Protein AF-A0A9P9FWC3-F1 (afdb_monomer_lite)

Structure (mmCIF, N/CA/C/O backbone):
data_AF-A0A9P9FWC3-F1
#
_entry.id   AF-A0A9P9FWC3-F1
#
loop_
_atom_site.group_PDB
_atom_site.id
_atom_site.type_symbol
_atom_site.label_atom_id
_atom_site.label_alt_id
_atom_site.label_comp_id
_atom_site.label_asym_id
_atom_site.label_entity_id
_atom_site.label_seq_id
_atom_site.pdbx_PDB_ins_code
_atom_site.Cartn_x
_atom_site.Cartn_y
_atom_site.Cartn_z
_atom_site.occupancy
_atom_site.B_iso_or_equiv
_atom_site.auth_seq_id
_atom_site.auth_comp_id
_atom_site.auth_asym_id
_atom_site.auth_atom_id
_atom_site.pdbx_PDB_model_num
ATOM 1 N N . MET A 1 1 ? -2.316 24.958 -15.057 1.00 47.53 1 MET A N 1
ATOM 2 C CA . MET A 1 1 ? -1.798 23.568 -15.073 1.00 47.53 1 MET A CA 1
ATOM 3 C C . MET A 1 1 ? -2.293 22.905 -16.349 1.00 47.53 1 MET A C 1
ATOM 5 O O . MET A 1 1 ? -3.459 23.100 -16.671 1.00 47.53 1 MET A O 1
ATOM 9 N N . SER A 1 2 ? -1.442 22.204 -17.109 1.00 48.91 2 SER A N 1
ATOM 10 C CA . SER A 1 2 ? -1.903 21.554 -18.347 1.00 48.91 2 SER A CA 1
ATOM 11 C C . SER A 1 2 ? -2.800 20.358 -18.019 1.00 48.91 2 SER A C 1
ATOM 13 O O . SER A 1 2 ? -2.482 19.555 -17.142 1.00 48.91 2 SER A O 1
ATOM 15 N N . SER A 1 3 ? -3.937 20.282 -18.703 1.00 64.19 3 SER A N 1
ATOM 16 C CA . SER A 1 3 ? -5.051 19.373 -18.431 1.00 64.19 3 SER A CA 1
ATOM 17 C C . SER A 1 3 ? -4.685 17.914 -18.741 1.00 64.19 3 SER A C 1
ATOM 19 O O . SER A 1 3 ? -4.869 17.438 -19.860 1.00 64.19 3 SER A O 1
ATOM 21 N N . SER A 1 4 ? -4.128 17.186 -17.768 1.00 84.50 4 SER A N 1
ATOM 22 C CA . SER A 1 4 ? -3.745 15.788 -17.981 1.00 84.50 4 SER A CA 1
ATOM 23 C C . SER A 1 4 ? -4.955 14.856 -17.905 1.00 84.50 4 SER A C 1
ATOM 25 O O . SER A 1 4 ? -5.623 14.762 -16.875 1.00 84.50 4 SER A O 1
ATOM 27 N N . VAL A 1 5 ? -5.211 14.113 -18.986 1.00 89.62 5 VAL A N 1
ATOM 28 C CA . VAL A 1 5 ? -6.356 13.190 -19.106 1.00 89.62 5 VAL A CA 1
ATOM 29 C C . VAL A 1 5 ? -6.388 12.150 -17.979 1.00 89.62 5 VAL A C 1
ATOM 31 O O . VAL A 1 5 ? -7.464 11.821 -17.487 1.00 89.62 5 VAL A O 1
ATOM 34 N N . ILE A 1 6 ? -5.227 11.671 -17.512 1.00 88.62 6 ILE A N 1
ATOM 35 C CA . ILE A 1 6 ? -5.165 10.688 -16.419 1.00 88.62 6 ILE A CA 1
ATOM 36 C C . ILE A 1 6 ? -5.562 11.286 -15.058 1.00 88.62 6 ILE A C 1
ATOM 38 O O . ILE A 1 6 ? -6.134 10.576 -14.233 1.00 88.62 6 ILE A O 1
ATOM 42 N N . ILE A 1 7 ? -5.337 12.587 -14.835 1.00 89.44 7 ILE A N 1
ATOM 43 C CA . ILE A 1 7 ? -5.789 13.290 -13.623 1.00 89.44 7 ILE A CA 1
ATOM 44 C C . ILE A 1 7 ? -7.305 13.462 -13.651 1.00 89.44 7 ILE A C 1
ATOM 46 O O . ILE A 1 7 ? -7.964 13.136 -12.670 1.00 89.44 7 ILE A O 1
ATOM 50 N N . HIS A 1 8 ? -7.878 13.853 -14.793 1.00 90.12 8 HIS A N 1
ATOM 51 C CA . HIS A 1 8 ? -9.338 13.912 -14.957 1.00 90.12 8 HIS A CA 1
ATOM 52 C C . HIS A 1 8 ? -10.001 12.551 -14.779 1.00 90.12 8 HIS A C 1
ATOM 54 O O . HIS A 1 8 ? -10.994 12.438 -14.067 1.00 90.12 8 HIS A O 1
ATOM 60 N N . TYR A 1 9 ? -9.421 11.499 -15.358 1.00 90.38 9 TYR A N 1
ATOM 61 C CA . TYR A 1 9 ? -9.886 10.131 -15.147 1.00 90.38 9 TYR A CA 1
ATOM 62 C C . TYR A 1 9 ? -9.820 9.723 -13.664 1.00 90.38 9 TYR A C 1
ATOM 64 O O . TYR A 1 9 ? -10.786 9.179 -13.131 1.00 90.38 9 TYR A O 1
ATOM 72 N N . THR A 1 10 ? -8.729 10.062 -12.970 1.00 90.50 10 THR A N 1
ATOM 73 C CA . THR A 1 10 ? -8.574 9.819 -11.525 1.00 90.50 10 THR A CA 1
ATOM 74 C C . THR A 1 10 ? -9.606 10.598 -10.699 1.00 90.50 10 THR A C 1
ATOM 76 O O . THR A 1 10 ? -10.186 10.046 -9.766 1.00 90.50 10 THR A O 1
ATOM 79 N N . ALA A 1 11 ? -9.893 11.852 -11.060 1.00 89.06 11 ALA A N 1
ATOM 80 C CA . ALA A 1 11 ? -10.910 12.669 -10.402 1.00 89.06 11 ALA A CA 1
ATOM 81 C C . ALA A 1 11 ? -12.325 12.092 -10.593 1.00 89.06 11 ALA A C 1
ATOM 83 O O . ALA A 1 11 ? -13.089 12.022 -9.633 1.00 89.06 11 ALA A O 1
ATOM 84 N N . VAL A 1 12 ? -12.652 11.608 -11.798 1.00 89.69 12 VAL A N 1
ATOM 85 C CA . VAL A 1 12 ? -13.929 10.931 -12.090 1.00 89.69 12 VAL A CA 1
ATOM 86 C C . VAL A 1 12 ? -14.048 9.597 -11.346 1.00 89.69 12 VAL A C 1
ATOM 88 O O . VAL A 1 12 ? -15.121 9.296 -10.829 1.00 89.69 12 VAL A O 1
ATOM 91 N N . MET A 1 13 ? -12.964 8.819 -11.225 1.00 88.25 13 MET A N 1
ATOM 92 C CA . MET A 1 13 ? -12.946 7.608 -10.386 1.00 88.25 13 MET A CA 1
ATOM 93 C C . MET A 1 13 ? -13.248 7.909 -8.912 1.00 88.25 13 MET A C 1
ATOM 95 O O . MET A 1 13 ? -13.879 7.098 -8.243 1.00 88.25 13 MET A O 1
ATOM 99 N N . GLY A 1 14 ? -12.871 9.092 -8.421 1.00 86.88 14 GLY A N 1
ATOM 100 C CA . GLY A 1 14 ? -13.197 9.556 -7.074 1.00 86.88 14 GLY A CA 1
ATOM 101 C C . GLY A 1 14 ? -14.685 9.847 -6.819 1.00 86.88 14 GLY A C 1
ATOM 102 O O . GLY A 1 14 ? -15.014 10.258 -5.707 1.00 86.88 14 GLY A O 1
ATOM 103 N N . ILE A 1 15 ? -15.583 9.659 -7.797 1.00 88.81 15 ILE A N 1
ATOM 104 C CA . ILE A 1 15 ? -17.025 9.932 -7.688 1.00 88.81 15 ILE A CA 1
ATOM 105 C C . ILE A 1 15 ? -17.832 8.630 -7.789 1.00 88.81 15 ILE A C 1
ATOM 107 O O . ILE A 1 15 ? -17.744 7.867 -8.752 1.00 88.81 15 ILE A O 1
ATOM 111 N N . GLN A 1 16 ? -18.705 8.393 -6.810 1.00 84.56 16 GLN A N 1
ATOM 112 C CA . GLN A 1 16 ? -19.567 7.217 -6.765 1.00 84.56 16 GLN A CA 1
ATOM 113 C C . GLN A 1 16 ? -20.693 7.298 -7.800 1.00 84.56 16 GLN A C 1
ATOM 115 O O . GLN A 1 16 ? -21.608 8.113 -7.698 1.00 84.56 16 GLN A O 1
ATOM 120 N N . ARG A 1 17 ? -20.695 6.365 -8.758 1.00 82.75 17 ARG A N 1
ATOM 121 C CA . ARG A 1 17 ? -21.647 6.330 -9.887 1.00 82.75 17 ARG A CA 1
ATOM 122 C C . ARG A 1 17 ? -23.138 6.333 -9.503 1.00 82.75 17 ARG A C 1
ATOM 124 O O . ARG A 1 17 ? -23.957 6.741 -10.319 1.00 82.75 17 ARG A O 1
ATOM 131 N N . ARG A 1 18 ? -23.512 5.828 -8.318 1.00 82.75 18 ARG A N 1
ATOM 132 C CA . ARG A 1 18 ? -24.925 5.699 -7.890 1.00 82.75 18 ARG A CA 1
ATOM 133 C C . ARG A 1 18 ? -25.445 6.897 -7.096 1.00 82.75 18 ARG A C 1
ATOM 135 O O . ARG A 1 18 ? -26.611 7.239 -7.228 1.00 82.75 18 ARG A O 1
ATOM 142 N N . THR A 1 19 ? -24.603 7.483 -6.255 1.00 85.38 19 THR A N 1
ATOM 143 C CA . THR A 1 19 ? -24.956 8.553 -5.306 1.00 85.38 19 THR A CA 1
ATOM 144 C C . THR A 1 19 ? -24.466 9.927 -5.758 1.00 85.38 19 THR A C 1
ATOM 146 O O . THR A 1 19 ? -24.909 10.929 -5.210 1.00 85.38 19 THR A O 1
ATOM 149 N N . LEU A 1 20 ? -23.549 9.975 -6.734 1.00 85.75 20 LEU A N 1
ATOM 150 C CA . LEU A 1 20 ? -22.826 11.171 -7.187 1.00 85.75 20 LEU A CA 1
ATOM 151 C C . LEU A 1 20 ? -22.036 11.880 -6.068 1.00 85.75 20 LEU A C 1
ATOM 153 O O . LEU A 1 20 ? -21.647 13.036 -6.206 1.00 85.75 20 LEU A O 1
ATOM 157 N N . THR A 1 21 ? -21.759 11.173 -4.969 1.00 87.19 21 THR A N 1
ATOM 158 C CA . THR A 1 21 ? -20.921 11.640 -3.859 1.00 87.19 21 THR A CA 1
ATOM 159 C C . THR A 1 21 ? -19.462 11.250 -4.074 1.00 87.19 21 THR A C 1
ATOM 161 O O . THR A 1 21 ? -19.169 10.249 -4.729 1.00 87.19 21 THR A O 1
ATOM 164 N N . PHE A 1 22 ? -18.530 11.989 -3.474 1.00 85.81 22 PHE A N 1
ATOM 165 C CA . PHE A 1 22 ? -17.122 11.593 -3.462 1.00 85.81 22 PHE A CA 1
ATOM 166 C C . PHE A 1 22 ? -16.907 10.268 -2.712 1.00 85.81 22 PHE A C 1
ATOM 168 O O . PHE A 1 22 ? -17.603 9.964 -1.740 1.00 85.81 22 PHE A O 1
ATOM 175 N N . ASN A 1 23 ? -15.927 9.482 -3.156 1.00 84.50 23 ASN A N 1
ATOM 176 C CA . ASN A 1 23 ? -15.481 8.284 -2.458 1.00 84.50 23 ASN A CA 1
ATOM 177 C C . ASN A 1 23 ? -14.780 8.648 -1.139 1.00 84.50 23 ASN A C 1
ATOM 179 O O . ASN A 1 23 ? -13.921 9.529 -1.088 1.00 84.50 23 ASN A O 1
ATOM 183 N N . ALA A 1 24 ? -15.118 7.922 -0.069 1.00 85.56 24 ALA A N 1
ATOM 184 C CA . ALA A 1 24 ? -14.411 8.013 1.205 1.00 85.56 24 ALA A CA 1
ATOM 185 C C . ALA A 1 24 ? -12.947 7.565 1.051 1.00 85.56 24 ALA A C 1
ATOM 187 O O . ALA A 1 24 ? -12.656 6.647 0.281 1.00 85.56 24 ALA A O 1
ATOM 188 N N . ALA A 1 25 ? -12.035 8.149 1.836 1.00 86.31 25 ALA A N 1
ATOM 189 C CA . ALA A 1 25 ? -10.592 7.912 1.719 1.00 86.31 25 ALA A CA 1
ATOM 190 C C . ALA A 1 25 ? -10.198 6.421 1.794 1.00 86.31 25 ALA A C 1
ATOM 192 O O . ALA A 1 25 ? -9.271 5.989 1.101 1.00 86.31 25 ALA A O 1
ATOM 193 N N . HIS A 1 26 ? -10.939 5.617 2.566 1.00 83.31 26 HIS A N 1
ATOM 194 C CA . HIS A 1 26 ? -10.788 4.159 2.631 1.00 83.31 26 HIS A CA 1
ATOM 195 C C . HIS A 1 26 ? -10.948 3.481 1.262 1.00 83.31 26 HIS A C 1
ATOM 197 O O . HIS A 1 26 ? -10.105 2.669 0.881 1.00 83.31 26 HIS A O 1
ATOM 203 N N . ASN A 1 27 ? -11.978 3.855 0.499 1.00 83.75 27 ASN A N 1
ATOM 204 C CA . ASN A 1 27 ? -12.258 3.279 -0.816 1.00 83.75 27 ASN A CA 1
ATOM 205 C C . ASN A 1 27 ? -11.250 3.802 -1.849 1.00 83.75 27 ASN A C 1
ATOM 207 O O . ASN A 1 27 ? -10.572 3.004 -2.505 1.00 83.75 27 ASN A O 1
ATOM 211 N N . SER A 1 28 ? -11.058 5.127 -1.898 1.00 86.06 28 SER A N 1
ATOM 212 C CA . SER A 1 28 ? -10.144 5.801 -2.832 1.00 86.06 28 SER A CA 1
ATOM 213 C C . SER A 1 28 ? -8.706 5.283 -2.727 1.00 86.06 28 SER A C 1
ATOM 215 O O . SER A 1 28 ? -7.996 5.196 -3.726 1.00 86.06 28 SER A O 1
ATOM 217 N N . THR A 1 29 ? -8.257 4.881 -1.531 1.00 86.50 29 THR A N 1
ATOM 218 C CA . THR A 1 29 ? -6.904 4.329 -1.329 1.00 86.50 29 THR A CA 1
ATOM 219 C C . THR A 1 29 ? -6.662 3.050 -2.143 1.00 86.50 29 THR A C 1
ATOM 221 O O . THR A 1 29 ? -5.540 2.833 -2.610 1.00 86.50 29 THR A O 1
ATOM 224 N N . SER A 1 30 ? -7.691 2.215 -2.334 1.00 86.62 30 SER A N 1
ATOM 225 C CA . SER A 1 30 ? -7.602 0.981 -3.127 1.00 86.62 30 SER A CA 1
ATOM 226 C C . SER A 1 30 ? -7.615 1.259 -4.636 1.00 86.62 30 SER A C 1
ATOM 228 O O . SER A 1 30 ? -6.769 0.742 -5.365 1.00 86.62 30 SER A O 1
ATOM 230 N N . GLU A 1 31 ? -8.483 2.165 -5.085 1.00 88.31 31 GLU A N 1
ATOM 231 C CA . GLU A 1 31 ? -8.597 2.615 -6.478 1.00 88.31 31 GLU A CA 1
ATOM 232 C C . GLU A 1 31 ? -7.294 3.277 -6.961 1.00 88.31 31 GLU A C 1
ATOM 234 O O . GLU A 1 31 ? -6.714 2.877 -7.976 1.00 88.31 31 GLU A O 1
ATOM 239 N N . LEU A 1 32 ? -6.754 4.211 -6.170 1.00 92.44 32 LEU A N 1
ATOM 240 C CA . LEU A 1 32 ? -5.466 4.865 -6.427 1.00 92.44 32 LEU A CA 1
ATOM 241 C C . LEU A 1 32 ? -4.291 3.878 -6.364 1.00 92.44 32 LEU A C 1
ATOM 243 O O . LEU A 1 32 ? -3.302 4.038 -7.080 1.00 92.44 32 LEU A O 1
ATOM 247 N N . ALA A 1 33 ? -4.367 2.832 -5.530 1.00 90.56 33 ALA A N 1
ATOM 248 C CA . ALA A 1 33 ? -3.360 1.774 -5.531 1.00 90.56 33 ALA A CA 1
ATOM 249 C C . ALA A 1 33 ? -3.370 0.966 -6.837 1.00 90.56 33 ALA A C 1
ATOM 251 O O . ALA A 1 33 ? -2.290 0.653 -7.337 1.00 90.56 33 ALA A O 1
ATOM 252 N N . GLY A 1 34 ? -4.552 0.686 -7.397 1.00 91.44 34 GLY A N 1
ATOM 253 C CA . GLY A 1 34 ? -4.707 0.052 -8.707 1.00 91.44 34 GLY A CA 1
ATOM 254 C C . GLY A 1 34 ? -4.101 0.893 -9.832 1.00 91.44 34 GLY A C 1
ATOM 255 O O . GLY A 1 34 ? -3.264 0.393 -10.582 1.00 91.44 34 GLY A O 1
ATOM 256 N N . LEU A 1 35 ? -4.431 2.190 -9.891 1.00 91.12 35 LEU A N 1
ATOM 257 C CA . LEU A 1 35 ? -3.847 3.129 -10.863 1.00 91.12 35 LEU A CA 1
ATOM 258 C C . LEU A 1 35 ? -2.316 3.183 -10.780 1.00 91.12 35 LEU A C 1
ATOM 260 O O . LEU A 1 35 ? -1.633 3.112 -11.802 1.00 91.12 35 LEU A O 1
ATOM 264 N N . ILE A 1 36 ? -1.763 3.251 -9.564 1.00 92.88 36 ILE A N 1
ATOM 265 C CA . ILE A 1 36 ? -0.308 3.262 -9.360 1.00 92.88 36 ILE A CA 1
ATOM 266 C C . ILE A 1 36 ? 0.330 1.928 -9.765 1.00 92.88 36 ILE A C 1
ATOM 268 O O . ILE A 1 36 ? 1.448 1.912 -10.277 1.00 92.88 36 ILE A O 1
ATOM 272 N N . TRP A 1 37 ? -0.346 0.798 -9.562 1.00 93.38 37 TRP A N 1
ATOM 273 C CA . TRP A 1 37 ? 0.171 -0.497 -9.999 1.00 93.38 37 TRP A CA 1
ATOM 274 C C . TRP A 1 37 ? 0.204 -0.608 -11.530 1.00 93.38 37 TRP A C 1
ATOM 276 O O . TRP A 1 37 ? 1.256 -0.922 -12.085 1.00 93.38 37 TRP A O 1
ATOM 286 N N . VAL A 1 38 ? -0.888 -0.249 -12.217 1.00 91.50 38 VAL A N 1
ATOM 287 C CA . VAL A 1 38 ? -0.948 -0.242 -13.692 1.00 91.50 38 VAL A CA 1
ATOM 288 C C . VAL A 1 38 ? 0.089 0.716 -14.278 1.00 91.50 38 VAL A C 1
ATOM 290 O O . VAL A 1 38 ? 0.857 0.329 -15.156 1.00 91.50 38 VAL A O 1
ATOM 293 N N . GLY A 1 39 ? 0.185 1.945 -13.760 1.00 91.50 39 GLY A N 1
ATOM 294 C CA . GLY A 1 39 ? 1.177 2.906 -14.241 1.00 91.50 39 GLY A CA 1
ATOM 295 C C . GLY A 1 39 ? 2.618 2.445 -14.017 1.00 91.50 39 GLY A C 1
ATOM 296 O O . GLY A 1 39 ? 3.450 2.639 -14.894 1.00 91.50 39 GLY A O 1
ATOM 297 N N . ARG A 1 40 ? 2.924 1.753 -12.909 1.00 91.31 40 ARG A N 1
ATOM 298 C CA . ARG A 1 40 ? 4.252 1.143 -12.699 1.00 91.31 40 ARG A CA 1
ATOM 299 C C . ARG A 1 40 ? 4.588 0.079 -13.743 1.00 91.31 40 ARG A C 1
ATOM 301 O O . ARG A 1 40 ? 5.742 0.019 -14.146 1.00 91.31 40 ARG A O 1
ATOM 308 N N . LEU A 1 41 ? 3.618 -0.720 -14.194 1.00 91.38 41 LEU A N 1
ATOM 309 C CA . LEU A 1 41 ? 3.836 -1.673 -15.289 1.00 91.38 41 LEU A CA 1
ATOM 310 C C . LEU A 1 41 ? 4.089 -0.956 -16.619 1.00 91.38 41 LEU A C 1
ATOM 312 O O . LEU A 1 41 ? 5.033 -1.302 -17.320 1.00 91.38 41 LEU A O 1
ATOM 316 N N . LEU A 1 42 ? 3.313 0.087 -16.930 1.00 90.62 42 LEU A N 1
ATOM 317 C CA . LEU A 1 42 ? 3.524 0.901 -18.133 1.00 90.62 42 LEU A CA 1
ATOM 318 C C . LEU A 1 42 ? 4.890 1.609 -18.119 1.00 90.62 42 LEU A C 1
ATOM 320 O O . LEU A 1 42 ? 5.569 1.650 -19.140 1.00 90.62 42 LEU A O 1
ATOM 324 N N . PHE A 1 43 ? 5.327 2.124 -16.965 1.00 91.38 43 PHE A N 1
ATOM 325 C CA . PHE A 1 43 ? 6.657 2.719 -16.812 1.00 91.38 43 PHE A CA 1
ATOM 326 C C . PHE A 1 43 ? 7.789 1.686 -16.840 1.00 91.38 43 PHE A C 1
ATOM 328 O O . PHE A 1 43 ? 8.882 2.028 -17.285 1.00 91.38 43 PHE A O 1
ATOM 335 N N . LEU A 1 44 ? 7.552 0.447 -16.396 1.00 90.94 44 LEU A N 1
ATOM 336 C CA . LEU A 1 44 ? 8.518 -0.645 -16.523 1.00 90.94 44 LEU A CA 1
ATOM 337 C C . LEU A 1 44 ? 8.714 -1.027 -17.993 1.00 90.94 44 LEU A C 1
ATOM 339 O O . LEU A 1 44 ? 9.854 -1.083 -18.444 1.00 90.94 44 LEU A O 1
ATOM 343 N N . GLU A 1 45 ? 7.620 -1.197 -18.741 1.00 91.31 45 GLU A N 1
ATOM 344 C CA . GLU A 1 45 ? 7.664 -1.448 -20.184 1.00 91.31 45 GLU A CA 1
ATOM 345 C C . GLU A 1 45 ? 8.367 -0.291 -20.910 1.00 91.31 45 GLU A C 1
ATOM 347 O O . GLU A 1 45 ? 9.344 -0.503 -21.616 1.00 91.31 45 GLU A O 1
ATOM 352 N N . TYR A 1 46 ? 7.974 0.958 -20.641 1.00 89.75 46 TYR A N 1
ATOM 353 C CA . TYR A 1 46 ? 8.628 2.154 -21.188 1.00 89.75 46 TYR A CA 1
ATOM 354 C C . TYR A 1 46 ? 10.143 2.211 -20.898 1.00 89.75 46 TYR A C 1
ATOM 356 O O . TYR A 1 46 ? 10.927 2.653 -21.745 1.00 89.75 46 TYR A O 1
ATOM 364 N N . ALA A 1 47 ? 10.565 1.802 -19.695 1.00 91.19 47 ALA A N 1
ATOM 365 C CA . ALA A 1 47 ? 11.962 1.851 -19.273 1.00 91.19 47 ALA A CA 1
ATOM 366 C C . ALA A 1 47 ? 12.814 0.731 -19.885 1.00 91.19 47 ALA A C 1
ATOM 368 O O . ALA A 1 47 ? 13.946 1.006 -20.289 1.00 91.19 47 ALA A O 1
ATOM 369 N N . LEU A 1 48 ? 12.291 -0.501 -19.909 1.00 92.69 48 LEU A N 1
ATOM 370 C CA . LEU A 1 48 ? 13.015 -1.744 -20.188 1.00 92.69 48 LEU A CA 1
ATOM 371 C C . LEU A 1 48 ? 12.119 -2.749 -20.941 1.00 92.69 48 LEU A C 1
ATOM 373 O O . LEU A 1 48 ? 11.765 -3.801 -20.402 1.00 92.69 48 LEU A O 1
ATOM 377 N N . THR A 1 49 ? 11.769 -2.447 -22.194 1.00 91.38 49 THR A N 1
ATOM 378 C CA . THR A 1 49 ? 10.997 -3.371 -23.041 1.00 91.38 49 THR A CA 1
ATOM 379 C C . THR A 1 49 ? 11.752 -4.691 -23.233 1.00 91.38 49 THR A C 1
ATOM 381 O O . THR A 1 49 ? 12.982 -4.723 -23.353 1.00 91.38 49 THR A O 1
ATOM 384 N N . VAL A 1 50 ? 11.033 -5.815 -23.286 1.00 89.25 50 VAL A N 1
ATOM 385 C C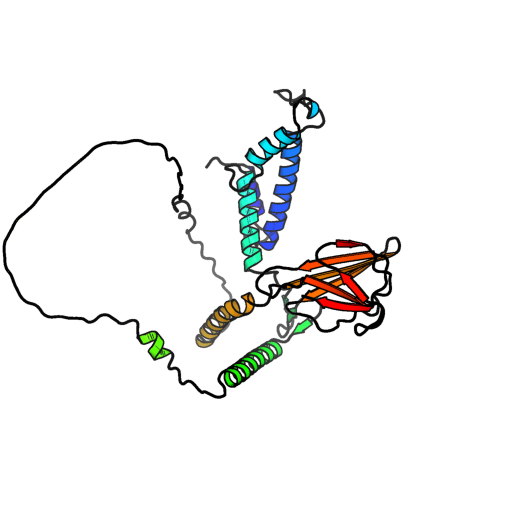A . VAL A 1 50 ? 11.661 -7.128 -23.545 1.00 89.25 50 VAL A CA 1
ATOM 386 C C . VAL A 1 50 ? 12.131 -7.241 -25.000 1.00 89.25 50 VAL A C 1
ATOM 388 O O . VAL A 1 50 ? 13.171 -7.837 -25.268 1.00 89.25 50 VAL A O 1
ATOM 391 N N . TYR A 1 51 ? 11.390 -6.631 -25.925 1.00 90.06 51 TYR A N 1
ATOM 392 C CA . TYR A 1 51 ? 11.651 -6.629 -27.364 1.00 90.06 51 TYR A CA 1
ATOM 393 C C . TYR A 1 51 ? 11.712 -5.188 -27.882 1.00 90.06 51 TYR A C 1
ATOM 395 O O . TYR A 1 51 ? 11.173 -4.281 -27.245 1.00 90.06 51 TYR A O 1
ATOM 403 N N . SER A 1 52 ? 12.368 -4.954 -29.021 1.00 89.38 52 SER A N 1
ATOM 404 C CA . SER A 1 52 ? 12.311 -3.641 -29.667 1.00 89.38 52 SER A CA 1
ATOM 405 C C . SER A 1 52 ? 10.972 -3.445 -30.381 1.00 89.38 52 SER A C 1
ATOM 407 O O . SER A 1 52 ? 10.414 -4.373 -30.971 1.00 89.38 52 SER A O 1
ATOM 409 N N . TYR A 1 53 ? 10.450 -2.220 -30.343 1.00 91.50 53 TYR A N 1
ATOM 410 C CA . TYR A 1 53 ? 9.221 -1.846 -31.041 1.00 91.50 53 TYR A CA 1
ATOM 411 C C . TYR A 1 53 ? 9.554 -1.101 -32.335 1.00 91.50 53 TYR A C 1
ATOM 413 O O . TYR A 1 53 ? 9.467 0.124 -32.412 1.00 91.50 53 TYR A O 1
ATOM 421 N N . ALA A 1 54 ? 9.902 -1.867 -33.371 1.00 85.75 54 ALA A N 1
ATOM 422 C CA . ALA A 1 54 ? 10.169 -1.357 -34.721 1.00 85.75 54 ALA A CA 1
ATOM 423 C C . ALA A 1 54 ? 8.909 -0.846 -35.459 1.00 85.75 54 ALA A C 1
ATOM 425 O O . ALA A 1 54 ? 9.011 -0.243 -36.522 1.00 85.75 54 ALA A O 1
ATOM 426 N N . THR A 1 55 ? 7.710 -1.082 -34.914 1.00 87.25 55 THR A N 1
ATOM 427 C CA . THR A 1 55 ? 6.427 -0.613 -35.474 1.00 87.25 55 THR A CA 1
ATOM 428 C C . THR A 1 55 ? 6.025 0.791 -35.014 1.00 87.25 55 THR A C 1
ATOM 430 O O . THR A 1 55 ? 4.979 1.289 -35.426 1.00 87.25 55 THR A O 1
ATOM 433 N N . LEU A 1 56 ? 6.792 1.415 -34.116 1.00 86.31 56 LEU A N 1
ATOM 434 C CA . LEU A 1 56 ? 6.558 2.786 -33.661 1.00 86.31 56 LEU A CA 1
ATOM 435 C C . LEU A 1 56 ? 7.244 3.791 -34.596 1.00 86.31 56 LEU A C 1
ATOM 437 O O . LEU A 1 56 ? 8.231 3.472 -35.250 1.00 86.31 56 LEU A O 1
ATOM 441 N N . ALA A 1 57 ? 6.745 5.032 -34.627 1.00 84.00 57 ALA A N 1
ATOM 442 C CA . ALA A 1 57 ? 7.310 6.108 -35.456 1.00 84.00 57 ALA A CA 1
ATOM 443 C C . ALA A 1 57 ? 8.781 6.440 -35.124 1.00 84.00 57 ALA A C 1
ATOM 445 O O . ALA A 1 57 ? 9.501 6.974 -35.963 1.00 84.00 57 ALA A O 1
ATOM 446 N N . TYR A 1 58 ? 9.216 6.098 -33.910 1.00 83.75 58 TYR A N 1
ATOM 447 C CA . TYR A 1 58 ? 10.612 6.034 -33.498 1.00 83.75 58 TYR A CA 1
ATOM 448 C C . TYR A 1 58 ? 10.849 4.640 -32.924 1.00 83.75 58 TYR A C 1
ATOM 450 O O . TYR A 1 58 ? 10.073 4.205 -32.069 1.00 83.75 58 TYR A O 1
ATOM 458 N N . GLU A 1 59 ? 11.892 3.946 -33.383 1.00 86.06 59 GLU A N 1
ATOM 459 C CA . GLU A 1 59 ? 12.213 2.606 -32.891 1.00 86.06 59 GLU A CA 1
ATOM 460 C C . GLU A 1 59 ? 12.484 2.652 -31.383 1.00 86.06 59 GLU A C 1
ATOM 462 O O . GLU A 1 59 ? 13.378 3.363 -30.917 1.00 86.06 59 GLU A O 1
ATOM 467 N N . TRP A 1 60 ? 11.705 1.891 -30.611 1.00 90.25 60 TRP A N 1
ATOM 468 C CA . TRP A 1 60 ? 11.950 1.755 -29.178 1.00 90.25 60 TRP A CA 1
ATOM 469 C C . TRP A 1 60 ? 12.914 0.590 -28.944 1.00 90.25 60 TRP A C 1
ATOM 471 O O . TRP A 1 60 ? 12.561 -0.541 -29.290 1.00 90.25 60 TRP A O 1
ATOM 481 N N . PRO A 1 61 ? 14.112 0.818 -28.382 1.00 90.31 61 PRO A N 1
ATOM 482 C CA . PRO A 1 61 ? 15.111 -0.232 -28.239 1.00 90.31 61 PRO A CA 1
ATOM 483 C C . PRO A 1 61 ? 14.748 -1.199 -27.106 1.00 90.31 61 PRO A C 1
ATOM 485 O O . PRO A 1 61 ? 14.169 -0.792 -26.096 1.00 90.31 61 PRO A O 1
ATOM 488 N N . CYS A 1 62 ? 15.139 -2.469 -27.251 1.00 91.81 62 CYS A N 1
ATOM 489 C CA . CYS A 1 62 ? 15.009 -3.463 -26.185 1.00 91.81 62 CYS A CA 1
ATOM 490 C C . CYS A 1 62 ? 15.909 -3.127 -24.984 1.00 91.81 62 CYS A C 1
ATOM 492 O O . CYS A 1 62 ? 16.910 -2.419 -25.107 1.00 91.81 62 CYS A O 1
ATOM 494 N N . ARG A 1 63 ? 15.595 -3.692 -23.812 1.00 91.81 63 ARG A N 1
ATOM 495 C CA . ARG A 1 63 ? 16.367 -3.503 -22.570 1.00 91.81 63 ARG A CA 1
ATOM 496 C C . ARG A 1 63 ? 17.874 -3.775 -22.711 1.00 91.81 63 ARG A C 1
ATOM 498 O O . ARG A 1 63 ? 18.662 -3.164 -21.997 1.00 91.81 63 ARG A O 1
ATOM 505 N N . ASP A 1 64 ? 18.270 -4.670 -23.618 1.00 92.19 64 ASP A N 1
ATOM 506 C CA . ASP A 1 64 ? 19.657 -5.116 -23.794 1.00 92.19 64 ASP A CA 1
ATOM 507 C C . ASP A 1 64 ? 20.503 -4.095 -24.591 1.00 92.19 64 ASP A C 1
ATOM 509 O O . ASP A 1 64 ? 21.726 -4.189 -24.619 1.00 92.19 64 ASP A O 1
ATOM 513 N N . HIS A 1 65 ? 19.867 -3.077 -25.187 1.00 92.75 65 HIS A N 1
ATOM 514 C CA . HIS A 1 65 ? 20.533 -1.924 -25.804 1.00 92.75 65 HIS A CA 1
ATOM 515 C C . HIS A 1 65 ? 21.075 -0.920 -24.770 1.00 92.75 65 HIS A C 1
ATOM 517 O O . HIS A 1 65 ? 21.997 -0.160 -25.066 1.00 92.75 65 HIS A O 1
ATOM 523 N N . TYR A 1 66 ? 20.504 -0.871 -23.560 1.00 91.75 66 TYR A N 1
ATOM 524 C CA . TYR A 1 66 ? 20.944 0.074 -22.533 1.00 91.75 66 TYR A CA 1
ATOM 525 C C . TYR A 1 66 ? 22.187 -0.462 -21.799 1.00 91.75 66 TYR A C 1
ATOM 527 O O . TYR A 1 66 ? 22.119 -1.568 -21.261 1.00 91.75 66 TYR A O 1
ATOM 535 N N . PRO A 1 67 ? 23.280 0.323 -21.668 1.00 92.44 67 PRO A N 1
ATOM 536 C CA . PRO A 1 67 ? 24.503 -0.120 -20.984 1.00 92.44 67 PRO A CA 1
ATOM 537 C C . PRO A 1 67 ? 24.292 -0.567 -19.530 1.00 92.44 67 PRO A C 1
ATOM 539 O O . PRO A 1 67 ? 25.023 -1.412 -19.025 1.00 92.44 67 PRO A O 1
ATOM 542 N N . SER A 1 68 ? 23.285 0.001 -18.860 1.00 95.44 68 SER A N 1
ATOM 543 C CA . SER A 1 68 ? 22.878 -0.364 -17.505 1.00 95.44 68 SER A CA 1
ATOM 544 C C . SER A 1 68 ? 21.358 -0.277 -17.376 1.00 95.44 68 SER A C 1
ATOM 546 O O . SER A 1 68 ? 20.761 0.804 -17.385 1.00 95.44 68 SER A O 1
ATOM 548 N N . GLN A 1 69 ? 20.717 -1.441 -17.264 1.00 92.75 69 GLN A N 1
ATOM 549 C CA . GLN A 1 69 ? 19.274 -1.547 -17.035 1.00 92.75 69 GLN A CA 1
ATOM 550 C C . GLN A 1 69 ? 18.849 -0.966 -15.667 1.00 92.75 69 GLN A C 1
ATOM 552 O O . GLN A 1 69 ? 17.833 -0.265 -15.630 1.00 92.75 69 GLN A O 1
ATOM 557 N N . PRO A 1 70 ? 19.603 -1.163 -14.558 1.00 94.69 70 PRO A N 1
ATOM 558 C CA . PRO A 1 70 ? 19.305 -0.519 -13.277 1.00 94.69 70 PRO A CA 1
ATOM 559 C C . PRO A 1 70 ? 19.321 1.011 -13.344 1.00 94.69 70 PRO A C 1
ATOM 561 O O . PRO A 1 70 ? 18.374 1.637 -12.872 1.00 94.69 70 PRO A O 1
ATOM 564 N N . ASP A 1 71 ? 20.329 1.617 -13.982 1.00 95.19 71 ASP A N 1
ATOM 565 C CA . ASP A 1 71 ? 20.438 3.083 -14.061 1.00 95.19 71 ASP A CA 1
ATOM 566 C C . ASP A 1 71 ? 19.343 3.680 -14.950 1.00 95.19 71 ASP A C 1
ATOM 568 O O . ASP A 1 71 ? 18.747 4.709 -14.620 1.00 95.19 71 ASP A O 1
ATOM 572 N N . ARG A 1 72 ? 18.998 2.989 -16.047 1.00 93.75 72 ARG A N 1
ATOM 573 C CA . ARG A 1 72 ? 17.845 3.341 -16.885 1.00 93.75 72 ARG A CA 1
ATOM 574 C C . ARG A 1 72 ? 16.549 3.325 -16.073 1.00 93.75 72 ARG A C 1
ATOM 576 O O . ARG A 1 72 ? 15.780 4.285 -16.145 1.00 93.75 72 ARG A O 1
ATOM 583 N N . LEU A 1 73 ? 16.312 2.272 -15.290 1.00 93.44 73 LEU A N 1
ATOM 584 C CA . LEU A 1 73 ? 15.124 2.155 -14.445 1.00 93.44 73 LEU A CA 1
ATOM 585 C C . LEU A 1 73 ? 15.097 3.228 -13.348 1.00 93.44 73 LEU A C 1
ATOM 587 O O . LEU A 1 73 ? 14.046 3.826 -13.114 1.00 93.44 73 LEU A O 1
ATOM 591 N N . ASP A 1 74 ? 16.231 3.516 -12.707 1.00 93.62 74 ASP A N 1
ATOM 592 C CA . ASP A 1 74 ? 16.320 4.532 -11.657 1.00 93.62 74 ASP A CA 1
ATOM 593 C C . ASP A 1 74 ? 16.119 5.958 -12.194 1.00 93.62 74 ASP A C 1
ATOM 595 O O . ASP A 1 74 ? 15.422 6.753 -11.564 1.00 93.62 74 ASP A O 1
ATOM 599 N N . ALA A 1 75 ? 16.621 6.270 -13.392 1.00 93.38 75 ALA A N 1
ATOM 600 C CA . ALA A 1 75 ? 16.359 7.543 -14.062 1.00 93.38 75 ALA A CA 1
ATOM 601 C C . ALA A 1 75 ? 14.858 7.748 -14.353 1.00 93.38 75 ALA A C 1
ATOM 603 O O . ALA A 1 75 ? 14.302 8.811 -14.058 1.00 93.38 75 ALA A O 1
ATOM 604 N N . ILE A 1 76 ? 14.166 6.721 -14.868 1.00 92.81 76 ILE A N 1
ATOM 605 C CA . ILE A 1 76 ? 12.706 6.765 -15.076 1.00 92.81 76 ILE A CA 1
ATOM 606 C C . ILE A 1 76 ? 11.962 6.853 -13.737 1.00 92.81 76 ILE A C 1
ATOM 608 O O . ILE A 1 76 ? 11.022 7.642 -13.603 1.00 92.81 76 ILE A O 1
ATOM 612 N N . ARG A 1 77 ? 12.412 6.111 -12.716 1.00 92.19 77 ARG A N 1
ATOM 613 C CA . ARG A 1 77 ? 11.848 6.153 -11.362 1.00 92.19 77 ARG A CA 1
ATOM 614 C C . ARG A 1 77 ? 11.939 7.555 -10.768 1.00 92.19 77 ARG A C 1
ATOM 616 O O . ARG A 1 77 ? 10.915 8.081 -10.342 1.00 92.19 77 ARG A O 1
ATOM 623 N N . LYS A 1 78 ? 13.126 8.168 -10.778 1.00 91.69 78 LYS A N 1
ATOM 624 C CA . LYS A 1 78 ? 13.372 9.535 -10.293 1.00 91.69 78 LYS A CA 1
ATOM 625 C C . LYS A 1 78 ? 12.505 10.565 -11.012 1.00 91.69 78 LYS A C 1
ATOM 627 O O . LYS A 1 78 ? 11.954 11.444 -10.357 1.00 91.69 78 LYS A O 1
ATOM 632 N N . LYS A 1 79 ? 12.328 10.422 -12.329 1.00 91.56 79 LYS A N 1
ATOM 633 C CA . LYS A 1 79 ? 11.559 11.371 -13.142 1.00 91.56 79 LYS A CA 1
ATOM 634 C C . LYS A 1 79 ? 10.037 11.287 -12.946 1.00 91.56 79 LYS A C 1
ATOM 636 O O . LYS A 1 79 ? 9.392 12.331 -12.958 1.00 91.56 79 LYS A O 1
ATOM 641 N N . TYR A 1 80 ? 9.464 10.088 -12.789 1.00 89.75 80 TYR A N 1
ATOM 642 C CA . TYR A 1 80 ? 8.000 9.898 -12.836 1.00 89.75 80 TYR A CA 1
ATOM 643 C C . TYR A 1 80 ? 7.376 9.138 -11.653 1.00 89.75 80 TYR A C 1
ATOM 645 O O . TYR A 1 80 ? 6.173 9.249 -11.440 1.00 89.75 80 TYR A O 1
ATOM 653 N N . LEU A 1 81 ? 8.143 8.338 -10.902 1.00 88.00 81 LEU A N 1
ATOM 654 C CA . LEU A 1 81 ? 7.621 7.416 -9.874 1.00 88.00 81 LEU A CA 1
ATOM 655 C C . LEU A 1 81 ? 7.943 7.843 -8.430 1.00 88.00 81 LEU A C 1
ATOM 657 O O . LEU A 1 81 ? 7.556 7.140 -7.491 1.00 88.00 81 LEU A O 1
ATOM 661 N N . ILE A 1 82 ? 8.663 8.952 -8.236 1.00 88.31 82 ILE A N 1
ATOM 662 C CA . ILE A 1 82 ? 8.964 9.520 -6.915 1.00 88.31 82 ILE A CA 1
ATOM 663 C C . ILE A 1 82 ? 7.872 10.517 -6.496 1.00 88.31 82 ILE A C 1
ATOM 665 O O . ILE A 1 82 ? 7.283 11.228 -7.311 1.00 88.31 82 ILE A O 1
ATOM 669 N N . ARG A 1 83 ? 7.591 10.542 -5.191 1.00 86.56 83 ARG A N 1
ATOM 670 C CA . ARG A 1 83 ? 6.674 11.485 -4.546 1.00 86.56 83 ARG A CA 1
ATOM 671 C C . ARG A 1 83 ? 7.149 12.936 -4.758 1.00 86.56 83 ARG A C 1
ATOM 673 O O . ARG A 1 83 ? 8.344 13.193 -4.688 1.00 86.56 83 ARG A O 1
ATOM 680 N N . GLY A 1 84 ? 6.238 13.872 -5.021 1.00 84.00 84 GLY A N 1
ATOM 681 C CA . GLY A 1 84 ? 6.582 15.275 -5.282 1.00 84.00 84 GLY A CA 1
ATOM 682 C C . GLY A 1 84 ? 7.167 15.581 -6.671 1.00 84.00 84 GLY A C 1
ATOM 683 O O . GLY A 1 84 ? 7.496 16.736 -6.932 1.00 84.00 84 GLY A O 1
ATOM 684 N N . CYS A 1 85 ? 7.282 14.610 -7.591 1.00 84.31 85 CYS A N 1
ATOM 685 C CA . CYS A 1 85 ? 7.615 14.941 -8.981 1.00 84.31 85 CYS A CA 1
ATOM 686 C C . CYS A 1 85 ? 6.442 15.676 -9.661 1.00 84.31 85 CYS A C 1
ATOM 688 O O . CYS A 1 85 ? 5.281 15.296 -9.495 1.00 84.31 85 CYS A O 1
ATOM 690 N N . TYR A 1 86 ? 6.740 16.708 -10.459 1.00 85.12 86 TYR A N 1
ATOM 691 C CA . TYR A 1 86 ? 5.752 17.519 -11.191 1.00 85.12 86 TYR A CA 1
ATOM 692 C C . TYR A 1 86 ? 5.198 16.785 -12.424 1.00 85.12 86 TYR A C 1
ATOM 694 O O . TYR A 1 86 ? 5.282 17.259 -13.556 1.00 85.12 86 TYR A O 1
ATOM 702 N N . THR A 1 87 ? 4.665 15.584 -12.211 1.00 90.12 87 THR A N 1
ATOM 703 C CA . THR A 1 87 ? 4.102 14.727 -13.256 1.00 90.12 87 THR A CA 1
ATOM 704 C C . THR A 1 87 ? 2.723 14.223 -12.830 1.00 90.12 87 THR A C 1
ATOM 706 O O . THR A 1 87 ? 2.479 14.075 -11.629 1.00 90.12 87 THR A O 1
ATOM 709 N N . PRO A 1 88 ? 1.831 13.881 -13.778 1.00 89.81 88 PRO A N 1
ATOM 710 C CA . PRO A 1 88 ? 0.511 13.343 -13.449 1.00 89.81 88 PRO A CA 1
ATOM 711 C C . PRO A 1 88 ? 0.567 12.100 -12.549 1.00 89.81 88 PRO A C 1
ATOM 713 O O . PRO A 1 88 ? -0.307 11.869 -11.722 1.00 89.81 88 PRO A O 1
ATOM 716 N N . PHE A 1 89 ? 1.617 11.288 -12.675 1.00 90.88 89 PHE A N 1
ATOM 717 C CA . PHE A 1 89 ? 1.773 10.106 -11.837 1.00 90.88 89 PHE A CA 1
ATOM 718 C C . PHE A 1 89 ? 2.265 10.444 -10.420 1.00 90.88 89 PHE A C 1
ATOM 720 O O . PHE A 1 89 ? 1.816 9.828 -9.453 1.00 90.88 89 PHE A O 1
ATOM 727 N N . GLY A 1 90 ? 3.115 11.468 -10.282 1.00 90.56 90 GLY A N 1
ATOM 728 C CA . GLY A 1 90 ? 3.493 12.045 -8.989 1.00 90.56 90 GLY A CA 1
ATOM 729 C C . GLY A 1 90 ? 2.288 12.584 -8.217 1.00 90.56 90 GLY A C 1
ATOM 730 O O . GLY A 1 90 ? 2.143 12.298 -7.031 1.00 90.56 90 GLY A O 1
ATOM 731 N N . GLU A 1 91 ? 1.372 13.269 -8.901 1.00 90.94 91 GLU A N 1
ATOM 732 C CA . GLU A 1 91 ? 0.122 13.781 -8.324 1.00 90.94 91 GLU A CA 1
ATOM 733 C C . GLU A 1 91 ? -0.805 12.649 -7.830 1.00 90.94 91 GLU A C 1
ATOM 735 O O . GLU A 1 91 ? -1.345 12.727 -6.727 1.00 90.94 91 GLU A O 1
ATOM 740 N N . ILE A 1 92 ? -0.914 11.534 -8.566 1.00 92.31 92 ILE A N 1
ATOM 741 C CA . ILE A 1 92 ? -1.658 10.339 -8.115 1.00 92.31 92 ILE A CA 1
ATOM 742 C C . ILE A 1 92 ? -0.992 9.699 -6.876 1.00 92.31 92 ILE A C 1
ATOM 744 O O . ILE A 1 92 ? -1.686 9.243 -5.960 1.00 92.31 92 ILE A O 1
ATOM 748 N N . ILE A 1 93 ? 0.347 9.685 -6.804 1.00 92.81 93 ILE A N 1
ATOM 749 C CA . ILE A 1 93 ? 1.095 9.224 -5.618 1.00 92.81 93 ILE A CA 1
ATOM 750 C C . ILE A 1 93 ? 0.822 10.132 -4.409 1.00 92.81 93 ILE A C 1
ATOM 752 O O . ILE A 1 93 ? 0.571 9.613 -3.317 1.00 92.81 93 ILE A O 1
ATOM 756 N N . GLU A 1 94 ? 0.834 11.455 -4.591 1.00 92.56 94 GLU A N 1
ATOM 757 C CA . GLU A 1 94 ? 0.484 12.429 -3.546 1.00 92.56 94 GLU A CA 1
ATOM 758 C C . GLU A 1 94 ? -0.948 12.236 -3.048 1.00 92.56 94 GLU A C 1
ATOM 760 O O . GLU A 1 94 ? -1.173 12.107 -1.844 1.00 92.56 94 GLU A O 1
ATOM 765 N N . LEU A 1 95 ? -1.913 12.126 -3.965 1.00 92.31 95 LEU A N 1
ATOM 766 C CA . LEU A 1 95 ? -3.321 11.933 -3.631 1.00 92.31 95 LEU A CA 1
ATOM 767 C C . LEU A 1 95 ? -3.540 10.642 -2.826 1.00 92.31 95 LEU A C 1
ATOM 769 O O . LEU A 1 95 ? -4.295 10.636 -1.853 1.00 92.31 95 LEU A O 1
ATOM 773 N N . LYS A 1 96 ? -2.821 9.558 -3.156 1.00 93.38 96 LYS A N 1
ATOM 774 C CA . LYS A 1 96 ? -2.840 8.324 -2.354 1.00 93.38 96 LYS A CA 1
ATOM 775 C C . LYS A 1 96 ? -2.186 8.507 -0.983 1.00 93.38 96 LYS A C 1
ATOM 777 O O . LYS A 1 96 ? -2.678 7.949 -0.001 1.00 93.38 96 LYS A O 1
ATOM 782 N N . ALA A 1 97 ? -1.079 9.244 -0.891 1.00 93.00 97 ALA A N 1
ATOM 783 C CA . ALA A 1 97 ? -0.424 9.526 0.387 1.00 93.00 97 ALA A CA 1
ATOM 784 C C . ALA A 1 97 ? -1.334 10.355 1.312 1.00 93.00 97 ALA A C 1
ATOM 786 O O . ALA A 1 97 ? -1.419 10.063 2.506 1.00 93.00 97 ALA A O 1
ATOM 787 N N . PHE A 1 98 ? -2.067 11.317 0.748 1.00 91.88 98 PHE A N 1
ATOM 788 C CA . PHE A 1 98 ? -3.083 12.115 1.431 1.00 91.88 98 PHE A CA 1
ATOM 789 C C . PHE A 1 98 ? -4.302 11.279 1.856 1.00 91.88 98 PHE A C 1
ATOM 791 O O . PHE A 1 98 ? -4.687 11.305 3.022 1.00 91.88 98 PHE A O 1
ATOM 798 N N . ALA A 1 99 ? -4.856 10.443 0.971 1.00 90.56 99 ALA A N 1
ATOM 799 C CA . ALA A 1 99 ? -5.926 9.515 1.345 1.00 90.56 99 ALA A CA 1
ATOM 800 C C . ALA A 1 99 ? -5.489 8.581 2.492 1.00 90.56 99 ALA A C 1
ATOM 802 O O . ALA A 1 99 ? -6.228 8.384 3.455 1.00 90.56 99 ALA A O 1
ATOM 803 N N . LYS A 1 100 ? -4.246 8.077 2.461 1.00 91.31 100 LYS A N 1
ATOM 804 C CA . LYS A 1 100 ? -3.689 7.246 3.540 1.00 91.31 100 LYS A CA 1
ATOM 805 C C . LYS A 1 100 ? -3.507 8.012 4.860 1.00 91.31 100 LYS A C 1
ATOM 807 O O . LYS A 1 100 ? -3.671 7.401 5.915 1.00 91.31 100 LYS A O 1
ATOM 812 N N . SER A 1 101 ? -3.173 9.306 4.845 1.00 91.50 101 SER A N 1
ATOM 813 C CA . SER A 1 101 ? -3.060 10.091 6.087 1.00 91.50 101 SER A CA 1
ATOM 814 C C . SER A 1 101 ? -4.428 10.354 6.722 1.00 91.50 101 SER A C 1
ATOM 816 O O . SER A 1 101 ? -4.551 10.241 7.941 1.00 91.50 101 SER A O 1
ATOM 818 N N . ILE A 1 102 ? -5.463 10.581 5.906 1.00 89.75 102 ILE A N 1
ATOM 819 C CA . ILE A 1 102 ? -6.864 10.633 6.347 1.00 89.75 102 ILE A CA 1
ATOM 820 C C . ILE A 1 102 ? -7.267 9.299 6.992 1.00 89.75 102 ILE A C 1
ATOM 822 O O . ILE A 1 102 ? -7.656 9.286 8.156 1.00 89.75 102 ILE A O 1
ATOM 826 N N . VAL A 1 103 ? -7.058 8.172 6.299 1.00 87.75 103 VAL A N 1
ATOM 827 C CA . VAL A 1 103 ? -7.344 6.818 6.819 1.00 87.75 103 VAL A CA 1
ATOM 828 C C . VAL A 1 103 ? -6.610 6.530 8.136 1.00 87.75 103 VAL A C 1
ATOM 830 O O . VAL A 1 103 ? -7.181 5.917 9.033 1.00 87.75 103 VAL A O 1
ATOM 833 N N . LYS A 1 104 ? -5.355 6.983 8.294 1.00 86.12 104 LYS A N 1
ATOM 834 C CA . LYS A 1 104 ? -4.606 6.817 9.554 1.00 86.12 104 LYS A CA 1
ATOM 835 C C . LYS A 1 104 ? -5.217 7.629 10.706 1.00 86.12 104 LYS A C 1
ATOM 837 O O . LYS A 1 104 ? -5.166 7.172 11.842 1.00 86.12 104 LYS A O 1
ATOM 842 N N . ARG A 1 105 ? -5.771 8.813 10.424 1.00 85.38 105 ARG A N 1
ATOM 843 C CA . ARG A 1 105 ? -6.412 9.693 11.416 1.00 85.38 105 ARG A CA 1
ATOM 844 C C . ARG A 1 105 ? -7.822 9.228 11.791 1.00 85.38 105 ARG A C 1
ATOM 846 O O . ARG A 1 105 ? -8.208 9.356 12.944 1.00 85.38 105 ARG A O 1
ATOM 853 N N . GLU A 1 106 ? -8.582 8.723 10.825 1.00 84.25 106 GLU A N 1
ATOM 854 C CA . GLU A 1 106 ? -9.969 8.269 11.014 1.00 84.25 106 GLU A CA 1
ATOM 855 C C . GLU A 1 106 ? -10.050 6.842 11.583 1.00 84.25 106 GLU A C 1
ATOM 857 O O . GLU A 1 106 ? -11.057 6.472 12.184 1.00 84.25 106 GLU A O 1
ATOM 862 N N . GLY A 1 107 ? -8.969 6.063 11.469 1.00 78.25 107 GLY A N 1
ATOM 863 C CA . GLY A 1 107 ? -8.910 4.681 11.938 1.00 78.25 107 GLY A CA 1
ATOM 864 C C . GLY A 1 107 ? -9.610 3.715 10.982 1.00 78.25 107 GLY A C 1
ATOM 865 O O . GLY A 1 107 ? -10.086 4.092 9.916 1.00 78.25 107 GLY A O 1
ATOM 866 N N . ILE A 1 108 ? -9.656 2.428 11.327 1.00 69.31 108 ILE A N 1
ATOM 867 C CA . ILE A 1 108 ? -10.427 1.457 10.536 1.00 69.31 108 ILE A CA 1
ATOM 868 C C . ILE A 1 108 ? -11.916 1.681 10.845 1.00 69.31 108 ILE A C 1
ATOM 870 O O . ILE A 1 108 ? -12.275 1.610 12.023 1.00 69.31 108 ILE A O 1
ATOM 874 N N . PRO A 1 109 ? -12.793 1.900 9.843 1.00 65.00 109 PRO A N 1
ATOM 875 C CA . PRO A 1 109 ? -14.220 2.048 10.086 1.00 65.00 109 PRO A CA 1
ATOM 876 C C . PRO A 1 109 ? -14.756 0.792 10.768 1.00 65.00 109 PRO A C 1
ATOM 878 O O . PRO A 1 109 ? -14.688 -0.310 10.216 1.00 65.00 109 PRO A O 1
ATOM 881 N N . GLY A 1 110 ? -15.274 0.952 11.984 1.00 63.91 110 GLY A N 1
ATOM 882 C CA . GLY A 1 110 ? -15.941 -0.133 12.686 1.00 63.91 110 GLY A CA 1
ATOM 883 C C . GLY A 1 110 ? -17.164 -0.570 11.888 1.00 63.91 110 GLY A C 1
ATOM 884 O O . GLY A 1 110 ? -18.013 0.257 11.559 1.00 63.91 110 GLY A O 1
ATOM 885 N N . ASN A 1 111 ? -17.264 -1.864 11.584 1.00 64.31 111 ASN A N 1
ATOM 886 C CA . ASN A 1 111 ? -18.445 -2.412 10.929 1.00 64.31 111 ASN A CA 1
ATOM 887 C C . ASN A 1 111 ? -19.589 -2.418 11.957 1.00 64.31 111 ASN A C 1
ATOM 889 O O . ASN A 1 111 ? -19.694 -3.339 12.770 1.00 64.31 111 ASN A O 1
ATOM 893 N N . LEU A 1 112 ? -20.363 -1.330 11.977 1.00 70.19 112 LEU A N 1
ATOM 894 C CA . LEU A 1 112 ? -21.481 -1.101 12.884 1.00 70.19 112 LEU A CA 1
ATOM 895 C C . LEU A 1 112 ? -22.780 -1.142 12.082 1.00 70.19 112 LEU A C 1
ATOM 897 O O . LEU A 1 112 ? -23.022 -0.277 11.241 1.00 70.19 112 LEU A O 1
ATOM 901 N N . SER A 1 113 ? -23.615 -2.145 12.344 1.00 73.31 113 SER A N 1
ATOM 902 C CA . SER A 1 113 ? -24.949 -2.249 11.745 1.00 73.31 113 SER A CA 1
ATOM 903 C C . SER A 1 113 ? -26.017 -2.259 12.824 1.00 73.31 113 SER A C 1
ATOM 905 O O . SER A 1 113 ? -25.916 -2.993 13.805 1.00 73.31 113 SER A O 1
ATOM 907 N N . TRP A 1 114 ? -27.044 -1.438 12.642 1.00 80.38 114 TRP A N 1
ATOM 908 C CA . TRP A 1 114 ? -28.215 -1.422 13.510 1.00 80.38 114 TRP A CA 1
ATOM 909 C C . TRP A 1 114 ? -29.070 -2.673 13.280 1.00 80.38 114 TRP A C 1
ATOM 911 O O . TRP A 1 114 ? -29.242 -3.101 12.138 1.00 80.38 114 TRP A O 1
ATOM 921 N N . ASP A 1 115 ? -29.621 -3.242 14.355 1.00 78.81 115 ASP A N 1
ATOM 922 C CA . ASP A 1 115 ? -30.762 -4.156 14.238 1.00 78.81 115 ASP A CA 1
ATOM 923 C C . ASP A 1 115 ? -31.932 -3.409 13.574 1.00 78.81 115 ASP A C 1
ATOM 925 O O . ASP A 1 115 ? -32.113 -2.218 13.854 1.00 78.81 115 ASP A O 1
ATOM 929 N N . PRO A 1 116 ? -32.779 -4.079 12.769 1.00 79.06 116 PRO A N 1
ATOM 930 C CA . PRO A 1 116 ? -34.012 -3.488 12.242 1.00 79.06 116 PRO A CA 1
ATOM 931 C C . PRO A 1 116 ? -34.927 -2.874 13.321 1.00 79.06 116 PRO A C 1
ATOM 933 O O . PRO A 1 116 ? -35.646 -1.924 13.025 1.00 79.06 116 PRO A O 1
ATOM 936 N N . ASP A 1 117 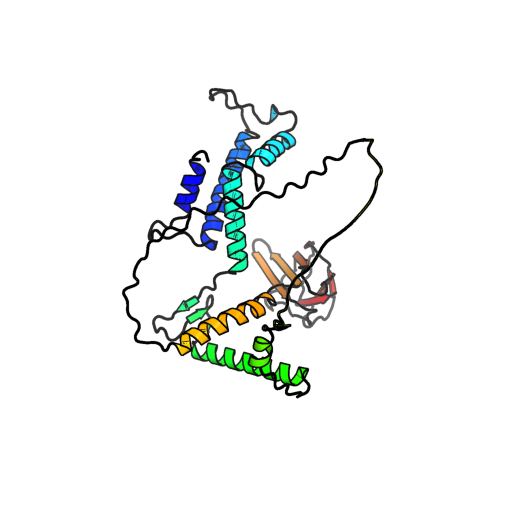? -34.855 -3.348 14.569 1.00 80.62 117 ASP A N 1
ATOM 937 C CA . ASP A 1 117 ? -35.613 -2.803 15.706 1.00 80.62 117 ASP A CA 1
ATOM 938 C C . ASP A 1 117 ? -35.088 -1.440 16.211 1.00 80.62 117 ASP A C 1
ATOM 940 O O . ASP A 1 117 ? -35.720 -0.802 17.053 1.00 80.62 117 ASP A O 1
ATOM 944 N N . GLY A 1 118 ? -33.898 -1.003 15.776 1.00 77.62 118 GLY A N 1
ATOM 945 C CA . GLY A 1 118 ? -33.244 0.249 16.192 1.00 77.62 118 GLY A CA 1
ATOM 946 C C . GLY A 1 118 ? -32.748 0.297 17.649 1.00 77.62 118 GLY A C 1
ATOM 947 O O . GLY A 1 118 ? -32.082 1.253 18.040 1.00 77.62 118 GLY A O 1
ATOM 948 N N . GLN A 1 119 ? -33.043 -0.724 18.461 1.00 79.62 119 GLN A N 1
ATOM 949 C CA . GLN A 1 119 ? -32.715 -0.785 19.897 1.00 79.62 119 GLN A CA 1
ATOM 950 C C . GLN A 1 119 ? -31.341 -1.400 20.208 1.00 79.62 119 GLN A C 1
ATOM 952 O O . GLN A 1 119 ? -30.876 -1.333 21.348 1.00 79.62 119 GLN A O 1
ATOM 957 N N . SER A 1 120 ? -30.685 -1.996 19.216 1.00 82.19 120 SER A N 1
ATOM 958 C CA . SER A 1 120 ? -29.349 -2.584 19.325 1.00 82.19 120 SER A CA 1
ATOM 959 C C . SER A 1 120 ? -28.552 -2.366 18.045 1.00 82.19 120 SER A C 1
ATOM 961 O O . SER A 1 120 ? -29.109 -2.163 16.967 1.00 82.19 120 SER A O 1
ATOM 963 N N . PHE A 1 121 ? -27.230 -2.424 18.164 1.00 77.31 121 PHE A N 1
ATOM 964 C CA . PHE A 1 121 ? -26.316 -2.462 17.029 1.00 77.31 121 PHE A CA 1
ATOM 965 C C . PHE A 1 121 ? -25.289 -3.578 17.226 1.00 77.31 121 PHE A C 1
ATOM 967 O O . PHE A 1 121 ? -24.921 -3.918 18.352 1.00 77.31 121 PHE A O 1
ATOM 974 N N . THR A 1 122 ? -24.823 -4.167 16.132 1.00 77.25 122 THR A N 1
ATOM 975 C CA . THR A 1 122 ? -23.718 -5.129 16.125 1.00 77.25 122 THR A CA 1
ATOM 976 C C . THR A 1 122 ? -22.407 -4.426 15.810 1.00 77.25 122 THR A C 1
ATOM 978 O O . THR A 1 122 ? -22.341 -3.675 14.841 1.00 77.25 122 THR A O 1
ATOM 981 N N . ILE A 1 123 ? -21.356 -4.713 16.583 1.00 72.38 123 ILE A N 1
ATOM 982 C CA . ILE A 1 123 ? -19.969 -4.372 16.233 1.00 72.38 123 ILE A CA 1
ATOM 983 C C . ILE A 1 123 ? -19.268 -5.623 15.695 1.00 72.38 123 ILE A C 1
ATOM 985 O O . ILE A 1 123 ? -19.179 -6.649 16.378 1.00 72.38 123 ILE A O 1
ATOM 989 N N . GLY A 1 124 ? -18.700 -5.513 14.494 1.00 70.44 124 GLY A N 1
ATOM 990 C CA . GLY A 1 124 ? -17.933 -6.589 13.871 1.00 70.44 124 GLY A CA 1
ATOM 991 C C . GLY A 1 124 ? -18.840 -7.716 13.382 1.00 70.44 124 GLY A C 1
ATOM 992 O O . GLY A 1 124 ? -19.779 -7.459 12.636 1.00 70.44 124 GLY A O 1
ATOM 993 N N . HIS A 1 125 ? -18.537 -8.961 13.764 1.00 62.47 125 HIS A N 1
ATOM 994 C CA . HIS A 1 125 ? -19.243 -10.134 13.237 1.00 62.47 125 HIS A CA 1
ATOM 995 C C . HIS A 1 125 ? -20.410 -10.642 14.100 1.00 62.47 125 HIS A C 1
ATOM 997 O O . HIS A 1 125 ? -21.391 -11.078 13.516 1.00 62.47 125 HIS A O 1
ATOM 1003 N N . ASP A 1 126 ? -20.358 -10.545 15.439 1.00 67.56 126 ASP A N 1
ATOM 1004 C CA . ASP A 1 126 ? -21.378 -11.178 16.311 1.00 67.56 126 ASP A CA 1
ATOM 1005 C C . ASP A 1 126 ? -21.732 -10.423 17.612 1.00 67.56 126 ASP A C 1
ATOM 1007 O O . ASP A 1 126 ? -22.654 -10.821 18.326 1.00 67.56 126 ASP A O 1
ATOM 1011 N N . LYS A 1 127 ? -21.035 -9.337 17.982 1.00 72.94 127 LYS A N 1
ATOM 1012 C CA . LYS A 1 127 ? -21.312 -8.653 19.260 1.00 72.94 127 LYS A CA 1
ATOM 1013 C C . LYS A 1 127 ? -22.450 -7.642 19.121 1.00 72.94 127 LYS A C 1
ATOM 1015 O O . LYS A 1 127 ? -22.204 -6.499 18.739 1.00 72.94 127 LYS A O 1
ATOM 1020 N N . LYS A 1 128 ? -23.675 -8.058 19.464 1.00 80.00 128 LYS A N 1
ATOM 1021 C CA . LYS A 1 128 ? -24.804 -7.148 19.728 1.00 80.00 128 LYS A CA 1
ATOM 1022 C C . LYS A 1 128 ? -24.560 -6.354 21.015 1.00 80.00 128 LYS A C 1
ATOM 1024 O O . LYS A 1 128 ? -24.191 -6.934 22.032 1.00 80.00 128 LYS A O 1
ATOM 1029 N N . PHE A 1 129 ? -24.818 -5.053 20.959 1.00 75.75 129 PHE A N 1
ATOM 1030 C CA . PHE A 1 129 ? -24.826 -4.129 22.089 1.00 75.75 129 PHE A CA 1
ATOM 1031 C C . PHE A 1 129 ? -26.123 -3.325 22.084 1.00 75.75 129 PHE A C 1
ATOM 1033 O O . PHE A 1 129 ? -26.603 -2.917 21.021 1.00 75.75 129 PHE A O 1
ATOM 1040 N N . LYS A 1 130 ? -26.668 -3.040 23.268 1.00 82.44 130 LYS A N 1
ATOM 1041 C CA . LYS A 1 130 ? -27.717 -2.025 23.428 1.00 82.44 130 LYS A CA 1
ATOM 1042 C C . LYS A 1 130 ? -27.092 -0.664 23.753 1.00 82.44 130 LYS A C 1
ATOM 1044 O O . LYS A 1 130 ? -26.155 -0.612 24.552 1.00 82.44 130 LYS A O 1
ATOM 1049 N N . PRO A 1 131 ? -27.632 0.461 23.247 1.00 80.12 131 PRO A N 1
ATOM 1050 C CA . PRO A 1 131 ? -27.180 1.797 23.640 1.00 80.12 131 PRO A CA 1
ATOM 1051 C C . PRO A 1 131 ? -27.211 2.025 25.159 1.00 80.12 131 PRO A C 1
ATOM 1053 O O . PRO A 1 131 ? -26.328 2.683 25.694 1.00 80.12 131 PRO A O 1
ATOM 1056 N N . SER A 1 132 ? -28.166 1.419 25.876 1.00 79.62 132 SER A N 1
ATOM 1057 C CA . SER A 1 132 ? -28.236 1.462 27.345 1.00 79.62 132 SER A CA 1
ATOM 1058 C C . SER A 1 132 ? -27.035 0.800 28.030 1.00 79.62 132 SER A C 1
ATOM 1060 O O . SER A 1 132 ? -26.539 1.314 29.028 1.00 79.62 132 SER A O 1
ATOM 1062 N N . GLU A 1 133 ? -26.548 -0.321 27.492 1.00 79.50 133 GLU A N 1
ATOM 1063 C CA . GLU A 1 133 ? -25.359 -1.022 27.994 1.00 79.50 133 GLU A CA 1
ATOM 1064 C C . GLU A 1 133 ? -24.103 -0.195 27.705 1.00 79.50 133 GLU A C 1
ATOM 1066 O O . GLU A 1 133 ? -23.261 -0.033 28.584 1.00 79.50 133 GLU A O 1
ATOM 1071 N N . PHE A 1 134 ? -24.021 0.411 26.515 1.00 75.56 134 PHE A N 1
ATOM 1072 C CA . PHE A 1 134 ? -22.941 1.330 26.158 1.00 75.56 134 PHE A CA 1
ATOM 1073 C C . PHE A 1 134 ? -22.889 2.543 27.105 1.00 75.56 134 PHE A C 1
ATOM 1075 O O . PHE A 1 134 ? -21.841 2.827 27.687 1.00 75.56 134 PHE A O 1
ATOM 1082 N N . CYS A 1 135 ? -24.026 3.205 27.353 1.00 78.81 135 CYS A N 1
ATOM 1083 C CA . CYS A 1 135 ? -24.122 4.296 28.326 1.00 78.81 135 CYS A CA 1
ATOM 1084 C C . CYS A 1 135 ? -23.731 3.852 29.745 1.00 78.81 135 CYS A C 1
ATOM 1086 O O . CYS A 1 135 ? -22.985 4.565 30.410 1.00 78.81 135 CYS A O 1
ATOM 1088 N N . ALA A 1 136 ? -24.160 2.668 30.194 1.00 82.00 136 ALA A N 1
ATOM 1089 C CA . ALA A 1 136 ? -23.765 2.129 31.496 1.00 82.00 136 ALA A CA 1
ATOM 1090 C C . ALA A 1 136 ? -22.249 1.863 31.581 1.00 82.00 136 ALA A C 1
ATOM 1092 O O . ALA A 1 136 ? -21.622 2.211 32.580 1.00 82.00 136 ALA A O 1
ATOM 1093 N N . THR A 1 137 ? -21.631 1.315 30.525 1.00 79.06 137 THR A N 1
ATOM 1094 C CA . THR A 1 137 ? -20.169 1.132 30.479 1.00 79.06 137 THR A CA 1
ATOM 1095 C C . THR A 1 137 ? -19.408 2.456 30.457 1.00 79.06 137 THR A C 1
ATOM 1097 O O . THR A 1 137 ? -18.359 2.552 31.084 1.00 79.06 137 THR A O 1
ATOM 1100 N N . HIS A 1 138 ? -19.945 3.489 29.801 1.00 75.31 138 HIS A N 1
ATOM 1101 C CA . HIS A 1 138 ? -19.348 4.823 29.783 1.00 75.31 138 HIS A CA 1
ATOM 1102 C C . HIS A 1 138 ? -19.407 5.498 31.161 1.00 75.31 138 HIS A C 1
ATOM 1104 O O . HIS A 1 138 ? -18.388 5.990 31.636 1.00 75.31 138 HIS A O 1
ATOM 1110 N N . LEU A 1 139 ? -20.562 5.451 31.837 1.00 81.69 139 LEU A N 1
ATOM 1111 C CA . LEU A 1 139 ? -20.714 5.967 33.202 1.00 81.69 139 LEU A CA 1
ATOM 1112 C C . LEU A 1 139 ? -19.768 5.257 34.179 1.00 81.69 139 LEU A C 1
ATOM 1114 O O . LEU A 1 139 ? -19.060 5.920 34.929 1.00 81.69 139 LEU A O 1
ATOM 1118 N N . LYS A 1 140 ? -19.676 3.924 34.100 1.00 84.00 140 LYS A N 1
ATOM 1119 C CA . LYS A 1 140 ? -18.752 3.140 34.929 1.00 84.00 140 LYS A CA 1
ATOM 1120 C C . LYS A 1 140 ? -17.276 3.433 34.629 1.00 84.00 140 LYS A C 1
ATOM 1122 O O . LYS A 1 140 ? -16.446 3.384 35.529 1.00 84.00 140 LYS A O 1
ATOM 1127 N N . ALA A 1 141 ? -16.927 3.742 33.379 1.00 80.75 141 ALA A N 1
ATOM 1128 C CA . ALA A 1 141 ? -15.570 4.159 33.030 1.00 80.75 141 ALA A CA 1
ATOM 1129 C C . ALA A 1 141 ? -15.227 5.541 33.615 1.00 80.75 141 ALA A C 1
ATOM 1131 O O . ALA A 1 141 ? -14.113 5.725 34.093 1.00 80.75 141 ALA A O 1
ATOM 1132 N N . ILE A 1 142 ? -16.177 6.485 33.625 1.00 82.94 142 ILE A N 1
ATOM 1133 C CA . ILE A 1 142 ? -16.013 7.787 34.296 1.00 82.94 142 ILE A CA 1
ATOM 1134 C C . ILE A 1 142 ? -15.831 7.592 35.806 1.00 82.94 142 ILE A C 1
ATOM 1136 O O . ILE A 1 142 ? -14.914 8.167 36.380 1.00 82.94 142 ILE A O 1
ATOM 1140 N N . GLU A 1 143 ? -16.660 6.753 36.432 1.00 85.25 143 GLU A N 1
ATOM 1141 C CA . GLU A 1 143 ? -16.588 6.425 37.863 1.00 85.25 143 GLU A CA 1
ATOM 1142 C C . GLU A 1 143 ? -15.220 5.836 38.252 1.00 85.25 143 GLU A C 1
ATOM 1144 O O . GLU A 1 143 ? -14.585 6.335 39.175 1.00 85.25 143 GLU A O 1
ATOM 1149 N N . LEU A 1 144 ? -14.710 4.862 37.489 1.00 81.75 144 LEU A N 1
ATOM 1150 C CA . LEU A 1 144 ? -13.378 4.274 37.702 1.00 81.75 144 LEU A CA 1
ATOM 1151 C C . LEU A 1 144 ? -12.231 5.276 37.493 1.00 81.75 144 LEU A C 1
ATOM 1153 O O . LEU A 1 144 ? -11.220 5.212 38.191 1.00 81.75 144 LEU A O 1
ATOM 1157 N N . VAL A 1 145 ? -12.357 6.197 36.532 1.00 81.31 145 VAL A N 1
ATOM 1158 C CA . VAL A 1 145 ? -11.367 7.271 36.343 1.00 81.31 145 VAL A CA 1
ATOM 1159 C C . VAL A 1 145 ? -11.410 8.247 37.516 1.00 81.31 145 VAL A C 1
ATOM 1161 O O . VAL A 1 145 ? -10.348 8.640 37.990 1.00 81.31 145 VAL A O 1
ATOM 1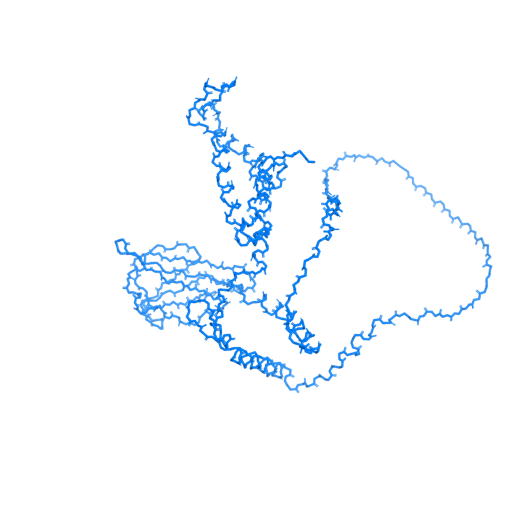164 N N . GLN A 1 146 ? -12.597 8.598 38.019 1.00 79.00 146 GLN A N 1
ATOM 1165 C CA . GLN A 1 146 ? -12.741 9.462 39.190 1.00 79.00 146 GLN A CA 1
ATOM 1166 C C . GLN A 1 146 ? -12.149 8.808 40.443 1.00 79.00 146 GLN A C 1
ATOM 1168 O O . GLN A 1 146 ? -11.322 9.429 41.097 1.00 79.00 146 GLN A O 1
ATOM 1173 N N . GLU A 1 147 ? -12.480 7.542 40.721 1.00 83.94 147 GLU A N 1
ATOM 1174 C CA . GLU A 1 147 ? -11.901 6.765 41.827 1.00 83.94 147 GLU A CA 1
ATOM 1175 C C . GLU A 1 147 ? -10.367 6.742 41.746 1.00 83.94 147 GLU A C 1
ATOM 1177 O O . GLU A 1 147 ? -9.679 6.996 42.735 1.00 83.94 147 GLU A O 1
ATOM 1182 N N . ARG A 1 148 ? -9.810 6.521 40.546 1.00 78.62 148 ARG A N 1
ATOM 1183 C CA . ARG A 1 148 ? -8.357 6.499 40.349 1.00 78.62 148 ARG A CA 1
ATOM 1184 C C . ARG A 1 148 ? -7.713 7.880 40.484 1.00 78.62 148 ARG A C 1
ATOM 1186 O O . ARG A 1 148 ? -6.580 7.966 40.951 1.00 78.62 148 ARG A O 1
ATOM 1193 N N . VAL A 1 149 ? -8.401 8.952 40.091 1.00 78.44 149 VAL A N 1
ATOM 1194 C CA . VAL A 1 149 ? -7.956 10.334 40.333 1.00 78.44 149 VAL A CA 1
ATOM 1195 C C . VAL A 1 149 ? -7.984 10.643 41.829 1.00 78.44 149 VAL A C 1
ATOM 1197 O O . VAL A 1 149 ? -6.988 11.137 42.343 1.00 78.44 149 VAL A O 1
ATOM 1200 N N . ASP A 1 150 ? -9.052 10.288 42.542 1.00 80.31 150 ASP A N 1
ATOM 1201 C CA . ASP A 1 150 ? -9.178 10.505 43.986 1.00 80.31 150 ASP A CA 1
ATOM 1202 C C . ASP A 1 150 ? -8.098 9.727 44.772 1.00 80.31 150 ASP A C 1
ATOM 1204 O O . ASP A 1 150 ? -7.520 10.259 45.724 1.00 80.31 150 ASP A O 1
ATOM 1208 N N . GLU A 1 151 ? -7.754 8.509 44.330 1.00 81.19 151 GLU A N 1
ATOM 1209 C CA . GLU A 1 151 ? -6.631 7.710 44.845 1.00 81.19 151 GLU A CA 1
ATOM 1210 C C . GLU A 1 151 ? -5.269 8.373 44.569 1.00 81.19 151 GLU A C 1
ATOM 1212 O O . GLU A 1 151 ? -4.466 8.529 45.490 1.00 81.19 151 GLU A O 1
ATOM 1217 N N . MET A 1 152 ? -5.004 8.809 43.329 1.00 73.25 152 MET A N 1
ATOM 1218 C CA . MET A 1 152 ? -3.755 9.504 42.967 1.00 73.25 152 MET A CA 1
ATOM 1219 C C . MET A 1 152 ? -3.599 10.849 43.688 1.00 73.25 152 MET A C 1
ATOM 1221 O O . MET A 1 152 ? -2.482 11.245 44.016 1.00 73.25 152 MET A O 1
ATOM 1225 N N . MET A 1 153 ? -4.711 11.530 43.963 1.00 76.75 153 MET A N 1
ATOM 1226 C CA . MET A 1 153 ? -4.757 12.765 44.743 1.00 76.75 153 MET A CA 1
ATOM 1227 C C . MET A 1 153 ? -4.752 12.505 46.258 1.00 76.75 153 MET A C 1
ATOM 1229 O O . MET A 1 153 ? -4.776 13.462 47.024 1.00 76.75 153 MET A O 1
ATOM 1233 N N . LEU A 1 154 ? -4.711 11.247 46.722 1.00 77.50 154 LEU A N 1
ATOM 1234 C CA . LEU A 1 154 ? -4.726 10.866 48.144 1.00 77.50 154 LEU A CA 1
ATOM 1235 C C . LEU A 1 154 ? -5.913 11.471 48.928 1.00 77.50 154 LE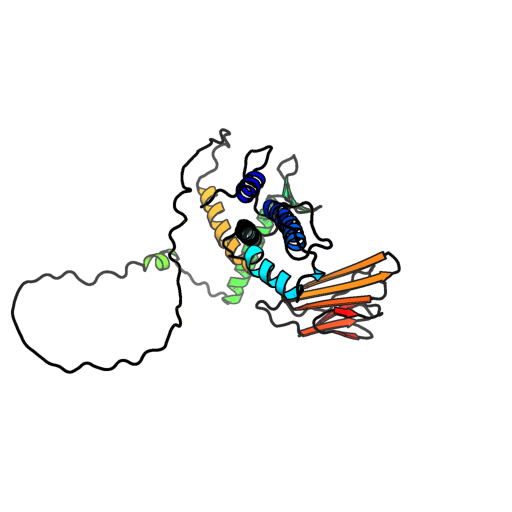U A C 1
ATOM 1237 O O . LEU A 1 154 ? -5.786 11.827 50.100 1.00 77.50 154 LEU A O 1
ATOM 1241 N N . GLY A 1 155 ? -7.070 11.624 48.275 1.00 68.38 155 GLY A N 1
ATOM 1242 C CA . GLY A 1 155 ? -8.249 12.293 48.837 1.00 68.38 155 GLY A CA 1
ATOM 1243 C C . GLY A 1 155 ? -8.153 13.826 48.919 1.00 68.38 155 GLY A C 1
ATOM 1244 O O . GLY A 1 155 ? -9.042 14.460 49.492 1.00 68.38 155 GLY A O 1
ATOM 1245 N N . LEU A 1 156 ? -7.110 14.444 48.350 1.00 63.66 156 LEU A N 1
ATOM 1246 C CA . LEU A 1 156 ? -6.952 15.896 48.272 1.00 63.66 156 LEU A CA 1
ATOM 1247 C C . LEU A 1 156 ? -7.973 16.489 47.290 1.00 63.66 156 LEU A C 1
ATOM 1249 O O . LEU A 1 156 ? -7.755 16.558 46.079 1.00 63.66 156 LEU A O 1
ATOM 1253 N N . LYS A 1 157 ? -9.104 16.940 47.829 1.00 65.31 157 LYS A N 1
ATOM 1254 C CA . LYS A 1 157 ? -10.182 17.545 47.050 1.00 65.31 157 LYS A CA 1
ATOM 1255 C C . LYS A 1 157 ? -9.835 18.993 46.692 1.00 65.31 157 LYS A C 1
ATOM 1257 O O . LYS A 1 157 ? -10.099 19.907 47.469 1.00 65.31 157 LYS A O 1
ATOM 1262 N N . VAL A 1 158 ? -9.219 19.196 45.528 1.00 63.38 158 VAL A N 1
ATOM 1263 C CA . VAL A 1 158 ? -8.885 20.540 45.036 1.00 63.38 158 VAL A CA 1
ATOM 1264 C C . VAL A 1 158 ? -10.143 21.191 44.465 1.00 63.38 158 VAL A C 1
ATOM 1266 O O . VAL A 1 158 ? -10.642 20.779 43.418 1.00 63.38 158 VAL A O 1
ATOM 1269 N N . ASP A 1 159 ? -10.659 22.203 45.159 1.00 61.19 159 ASP A N 1
ATOM 1270 C CA . ASP A 1 159 ? -11.790 23.013 44.698 1.00 61.19 159 ASP A CA 1
ATOM 1271 C C . ASP A 1 159 ? -11.302 24.028 43.653 1.00 61.19 159 ASP A C 1
ATOM 1273 O O . ASP A 1 159 ? -11.013 25.186 43.951 1.00 61.19 159 ASP A O 1
ATOM 1277 N N . ILE A 1 160 ? -11.089 23.548 42.425 1.00 61.88 160 ILE A N 1
ATOM 1278 C CA . ILE A 1 160 ? -10.643 24.381 41.307 1.00 61.88 160 ILE A CA 1
ATOM 1279 C C . ILE A 1 160 ? -11.867 25.009 40.649 1.00 61.88 160 ILE A C 1
ATOM 1281 O O . ILE A 1 160 ? -12.546 24.372 39.839 1.00 61.88 160 ILE A O 1
ATOM 1285 N N . ASN A 1 161 ? -12.106 26.286 40.936 1.00 58.94 161 ASN A N 1
ATOM 1286 C CA . ASN A 1 161 ? -13.066 27.073 40.181 1.00 58.94 161 ASN A CA 1
ATOM 1287 C C . ASN A 1 161 ? -12.538 27.317 38.754 1.00 58.94 161 ASN A C 1
ATOM 1289 O O . ASN A 1 161 ? -11.673 28.161 38.514 1.00 58.94 161 ASN A O 1
ATOM 1293 N N . ILE A 1 162 ? -13.057 26.554 37.790 1.00 58.28 162 ILE A N 1
ATOM 1294 C CA . ILE A 1 162 ? -12.618 26.604 36.386 1.00 58.28 162 ILE A CA 1
ATOM 1295 C C . ILE A 1 162 ? -12.887 27.991 35.766 1.00 58.28 162 ILE A C 1
ATOM 1297 O O . ILE A 1 162 ? -12.143 28.425 34.882 1.00 58.28 162 ILE A O 1
ATOM 1301 N N . ASP A 1 163 ? -13.892 28.716 36.268 1.00 62.94 163 ASP A N 1
ATOM 1302 C CA . ASP A 1 163 ? -14.252 30.049 35.778 1.00 62.94 163 ASP A CA 1
ATOM 1303 C C . ASP A 1 163 ? -13.219 31.124 36.185 1.00 62.94 163 ASP A C 1
ATOM 1305 O O . ASP A 1 163 ? -12.990 32.066 35.425 1.00 62.94 163 ASP A O 1
ATOM 1309 N N . GLU A 1 164 ? -12.513 30.965 37.315 1.00 57.03 164 GLU A N 1
ATOM 1310 C CA . GLU A 1 164 ? -11.406 31.863 37.703 1.00 57.03 164 GLU A CA 1
ATOM 1311 C C . GLU A 1 164 ? -10.174 31.680 36.808 1.00 57.03 164 GLU A C 1
ATOM 1313 O O . GLU A 1 164 ? -9.545 32.660 36.401 1.00 57.03 164 GLU A O 1
ATOM 1318 N N . ILE A 1 165 ? -9.852 30.437 36.432 1.00 54.34 165 ILE A N 1
ATOM 1319 C CA . ILE A 1 165 ? -8.696 30.142 35.568 1.00 54.34 165 ILE A CA 1
ATOM 1320 C C . ILE A 1 165 ? -8.906 30.719 34.160 1.00 54.34 165 ILE A C 1
ATOM 1322 O O . ILE A 1 165 ? -7.978 31.287 33.578 1.00 54.34 165 ILE A O 1
ATOM 1326 N N . LEU A 1 166 ? -10.134 30.651 33.637 1.00 50.22 166 LEU A N 1
ATOM 1327 C CA . LEU A 1 166 ? -10.510 31.269 32.360 1.00 50.22 166 LEU A CA 1
ATOM 1328 C C . LEU A 1 166 ? -10.601 32.809 32.429 1.00 50.22 166 LEU A C 1
ATOM 1330 O O . LEU A 1 166 ? -10.569 33.462 31.385 1.00 50.22 166 LEU A O 1
ATOM 1334 N N . GLY A 1 167 ? -10.670 33.398 33.629 1.00 45.97 167 GLY A N 1
ATOM 1335 C CA . GLY A 1 167 ? -10.787 34.845 33.848 1.00 45.97 167 GLY A CA 1
ATOM 1336 C C . GLY A 1 167 ? -9.471 35.638 33.827 1.00 45.97 167 GLY A C 1
ATOM 1337 O O . GLY A 1 167 ? -9.498 36.852 33.630 1.00 45.97 167 GLY A O 1
ATOM 1338 N N . SER A 1 168 ? -8.307 34.994 33.977 1.00 41.44 168 SER A N 1
ATOM 1339 C CA . SER A 1 168 ? -7.014 35.706 34.107 1.00 41.44 168 SER A CA 1
ATOM 1340 C C . SER A 1 168 ? -6.451 36.305 32.801 1.00 41.44 168 SER A C 1
ATOM 1342 O O . SER A 1 168 ? -5.422 36.980 32.813 1.00 41.44 168 SER A O 1
ATOM 1344 N N . GLY A 1 169 ? -7.157 36.159 31.674 1.00 44.31 169 GLY A N 1
ATOM 1345 C CA . GLY A 1 169 ? -6.797 36.731 30.368 1.00 44.31 169 GLY A CA 1
ATOM 1346 C C . GLY A 1 169 ? -6.913 38.261 30.238 1.00 44.31 169 GLY A C 1
ATOM 1347 O O . GLY A 1 169 ? -6.842 38.770 29.123 1.00 44.31 169 GLY A O 1
ATOM 1348 N N . SER A 1 170 ? -7.092 39.006 31.337 1.00 42.97 170 SER A N 1
ATOM 1349 C CA . SER A 1 170 ? -7.252 40.472 31.346 1.00 42.97 170 SER A CA 1
ATOM 1350 C C . SER A 1 170 ? -6.089 41.215 32.026 1.00 42.97 170 SER A C 1
ATOM 1352 O O . SER A 1 170 ? -6.283 42.211 32.727 1.00 42.97 170 SER A O 1
ATOM 1354 N N . GLY A 1 171 ? -4.855 40.775 31.775 1.00 36.84 171 GLY A N 1
ATOM 1355 C CA . GLY A 1 171 ? -3.626 41.489 32.141 1.00 36.84 171 GLY A CA 1
ATOM 1356 C C . GLY A 1 171 ? -3.348 42.733 31.281 1.00 36.84 171 GLY A C 1
ATOM 1357 O O . GLY A 1 171 ? -2.304 42.811 30.641 1.00 36.84 171 GLY A O 1
ATOM 1358 N N . ARG A 1 172 ? -4.273 43.703 31.241 1.00 38.88 172 ARG A N 1
ATOM 1359 C CA . ARG A 1 172 ? -4.048 45.052 30.681 1.00 38.88 172 ARG A CA 1
ATOM 1360 C C . ARG A 1 172 ? -4.807 46.123 31.468 1.00 38.88 172 ARG A C 1
ATOM 1362 O O . ARG A 1 172 ? -5.919 46.487 31.096 1.00 38.88 172 ARG A O 1
ATOM 1369 N N . LYS A 1 173 ? -4.170 46.672 32.508 1.00 34.12 173 LYS A N 1
ATOM 1370 C CA . LYS A 1 173 ? -4.378 48.070 32.926 1.00 34.12 173 LYS A CA 1
ATOM 1371 C C . LYS A 1 173 ? -3.207 48.604 33.766 1.00 34.12 173 LYS A C 1
ATOM 1373 O O . LYS A 1 173 ? -3.191 48.503 34.985 1.00 34.12 173 LYS A O 1
ATOM 1378 N N . LEU A 1 174 ? -2.250 49.196 33.060 1.00 32.25 174 LEU A N 1
ATOM 1379 C CA . LEU A 1 174 ? -1.377 50.290 33.492 1.00 32.25 174 LEU A CA 1
ATOM 1380 C C . LEU A 1 174 ? -1.324 51.241 32.284 1.00 32.25 174 LEU A C 1
ATOM 1382 O O . LEU A 1 174 ? -1.148 50.745 31.173 1.00 32.25 174 LEU A O 1
ATOM 1386 N N . ALA A 1 175 ? -1.477 52.555 32.386 1.00 32.88 175 ALA A N 1
ATOM 1387 C CA . ALA A 1 175 ? -2.233 53.368 33.338 1.00 32.88 175 ALA A CA 1
ATOM 1388 C C . ALA A 1 175 ? -2.709 54.607 32.543 1.00 32.88 175 ALA A C 1
ATOM 1390 O O . ALA A 1 175 ? -2.009 55.020 31.622 1.00 32.88 175 ALA A O 1
ATOM 1391 N N . GLU A 1 176 ? -3.880 55.175 32.844 1.00 34.69 176 GLU A N 1
ATOM 1392 C CA . GLU A 1 176 ? -4.256 56.496 32.306 1.00 34.69 176 GLU A CA 1
ATOM 1393 C C . GLU A 1 176 ? -3.656 57.584 33.205 1.00 34.69 176 GLU A C 1
ATOM 1395 O O . GLU A 1 176 ? -3.664 57.446 34.431 1.00 34.69 176 GLU A O 1
ATOM 1400 N N . GLY A 1 177 ? -3.123 58.634 32.584 1.00 32.75 177 GLY A N 1
ATOM 1401 C CA . GLY A 1 177 ? -2.432 59.743 33.234 1.00 32.75 177 GLY A CA 1
ATOM 1402 C C . GLY A 1 177 ? -1.823 60.645 32.167 1.00 32.75 177 GLY A C 1
ATOM 1403 O O . GLY A 1 177 ? -0.716 60.381 31.704 1.00 32.75 177 GLY A O 1
ATOM 1404 N N . ASP A 1 178 ? -2.598 61.636 31.737 1.00 32.72 178 ASP A N 1
ATOM 1405 C CA . ASP A 1 178 ? -2.186 62.677 30.794 1.00 32.72 178 ASP A CA 1
ATOM 1406 C C . ASP A 1 178 ? -1.093 63.580 31.401 1.00 32.72 178 ASP A C 1
ATOM 1408 O O . ASP A 1 178 ? -1.036 63.716 32.623 1.00 32.72 178 ASP A O 1
ATOM 1412 N N . ASP A 1 179 ? -0.237 64.184 30.563 1.00 33.94 179 ASP A N 1
ATOM 1413 C CA . ASP A 1 179 ? 0.060 65.634 30.563 1.00 33.94 179 ASP A CA 1
ATOM 1414 C C . ASP A 1 179 ? 1.129 66.010 29.503 1.00 33.94 179 ASP A C 1
ATOM 1416 O O . ASP A 1 179 ? 1.676 65.158 28.798 1.00 33.94 179 ASP A O 1
ATOM 1420 N N . GLU A 1 180 ? 1.323 67.317 29.298 1.00 32.59 180 GLU A N 1
ATOM 1421 C CA . GLU A 1 180 ? 1.784 67.940 28.047 1.00 32.59 180 GLU A CA 1
ATOM 1422 C C . GLU A 1 180 ? 3.311 68.160 27.872 1.00 32.59 180 GLU A C 1
ATOM 1424 O O . GLU A 1 180 ? 4.037 68.421 28.823 1.00 32.59 180 GLU A O 1
ATOM 1429 N N . ALA A 1 181 ? 3.707 68.230 26.590 1.00 29.98 181 ALA A N 1
ATOM 1430 C CA . ALA A 1 181 ? 4.621 69.205 25.955 1.00 29.98 181 ALA A CA 1
ATOM 1431 C C . ALA A 1 181 ? 6.124 69.355 26.325 1.00 29.98 181 ALA A C 1
ATOM 1433 O O . ALA A 1 181 ? 6.550 69.358 27.473 1.00 29.98 181 ALA A O 1
ATOM 1434 N N . GLY A 1 182 ? 6.890 69.680 25.267 1.00 28.92 182 GLY A N 1
ATOM 1435 C CA . GLY A 1 182 ? 8.285 70.147 25.277 1.00 28.92 182 GLY A CA 1
ATOM 1436 C C . GLY A 1 182 ? 9.317 69.021 25.139 1.00 28.92 182 GLY A C 1
ATOM 1437 O O . GLY A 1 182 ? 9.093 67.913 25.606 1.00 28.92 182 GLY A O 1
ATOM 1438 N N . SER A 1 183 ? 10.490 69.210 24.546 1.00 28.08 183 SER A N 1
ATOM 1439 C CA . SER A 1 183 ? 11.092 70.292 23.751 1.00 28.08 183 SER A CA 1
ATOM 1440 C C . SER A 1 183 ? 12.505 69.779 23.446 1.00 28.08 183 SER A C 1
ATOM 1442 O O . SER A 1 183 ? 13.141 69.287 24.370 1.00 28.08 183 SER A O 1
ATOM 1444 N N . ASP A 1 184 ? 12.953 69.920 22.202 1.00 31.97 184 ASP A N 1
ATOM 1445 C CA . ASP A 1 184 ? 14.344 70.166 21.787 1.00 31.97 184 ASP A CA 1
ATOM 1446 C C . ASP A 1 184 ? 15.497 69.206 22.183 1.00 31.97 184 ASP A C 1
ATOM 1448 O O . ASP A 1 184 ? 15.760 68.954 23.353 1.00 31.97 184 ASP A O 1
ATOM 1452 N N . ASN A 1 185 ? 16.288 68.878 21.146 1.00 34.56 185 ASN A N 1
ATOM 1453 C CA . ASN A 1 185 ? 17.763 68.841 21.152 1.00 34.56 185 ASN A CA 1
ATOM 1454 C C . ASN A 1 185 ? 18.475 67.707 21.946 1.00 34.56 185 ASN A C 1
ATOM 1456 O O . ASN A 1 185 ? 17.959 67.188 22.929 1.00 34.56 185 ASN A O 1
ATOM 1460 N N . GLU A 1 186 ? 19.672 67.232 21.581 1.00 34.91 186 GLU A N 1
ATOM 1461 C CA . GLU A 1 186 ? 20.587 67.498 20.448 1.00 34.91 186 GLU A CA 1
ATOM 1462 C C . GLU A 1 186 ? 21.618 66.333 20.357 1.00 34.91 186 GLU A C 1
ATOM 1464 O O . GLU A 1 186 ? 21.671 65.512 21.274 1.00 34.91 186 GLU A O 1
ATOM 1469 N N . ASP A 1 187 ? 22.414 66.314 19.279 1.00 36.09 187 ASP A N 1
ATOM 1470 C CA . ASP A 1 187 ? 23.802 65.796 19.165 1.00 36.09 187 ASP A CA 1
ATOM 1471 C C . ASP A 1 187 ? 24.077 64.260 19.245 1.00 36.09 187 ASP A C 1
ATOM 1473 O O . ASP A 1 187 ? 23.555 63.544 20.098 1.00 36.09 187 ASP A O 1
ATOM 1477 N N . GLU A 1 188 ? 24.684 63.658 18.200 1.00 38.00 188 GLU A N 1
ATOM 1478 C CA . GLU A 1 188 ? 26.144 63.407 17.961 1.00 38.00 188 GLU A CA 1
ATOM 1479 C C . GLU A 1 188 ? 26.578 62.023 18.541 1.00 38.00 188 GLU A C 1
ATOM 1481 O O . GLU A 1 188 ? 26.083 61.608 19.587 1.00 38.00 188 GLU A O 1
ATOM 1486 N N . ASP A 1 189 ? 27.449 61.194 17.945 1.00 37.88 189 ASP A N 1
ATOM 1487 C CA . ASP A 1 189 ? 28.218 61.269 16.686 1.00 37.88 189 ASP A CA 1
ATOM 1488 C C . ASP A 1 189 ? 28.793 59.876 16.284 1.00 37.88 189 ASP A C 1
ATOM 1490 O O . ASP A 1 189 ? 28.779 58.969 17.116 1.00 37.88 189 ASP A O 1
ATOM 1494 N N . GLU A 1 190 ? 29.298 59.762 15.037 1.00 37.97 190 GLU A N 1
ATOM 1495 C CA . GLU A 1 190 ? 30.512 59.025 14.553 1.00 37.97 190 GLU A CA 1
ATOM 1496 C C . GLU A 1 190 ? 30.787 57.520 14.894 1.00 37.97 190 GLU A C 1
ATOM 1498 O O . GLU A 1 190 ? 30.396 57.009 15.941 1.00 37.97 190 GLU A O 1
ATOM 1503 N N . ASP A 1 191 ? 31.574 56.732 14.126 1.00 35.22 191 ASP A N 1
ATOM 1504 C CA . ASP A 1 191 ? 31.853 56.628 12.661 1.00 35.22 191 ASP A CA 1
ATOM 1505 C C . ASP A 1 191 ? 32.589 55.270 12.351 1.00 35.22 191 ASP A C 1
ATOM 1507 O O . ASP A 1 191 ? 32.567 54.396 13.220 1.00 35.22 191 ASP A O 1
ATOM 1511 N N . GLU A 1 192 ? 33.249 55.100 11.180 1.00 36.62 192 GLU A N 1
ATOM 1512 C CA . GLU A 1 192 ? 34.038 53.922 10.688 1.00 36.62 192 GLU A CA 1
ATOM 1513 C C . GLU A 1 192 ? 33.265 52.576 10.480 1.00 36.62 192 GLU A C 1
ATOM 1515 O O . GLU A 1 192 ? 32.455 52.169 11.310 1.00 36.62 192 GLU A O 1
ATOM 1520 N N . ASP A 1 193 ? 33.473 51.743 9.440 1.00 33.53 193 ASP A N 1
ATOM 1521 C CA . ASP A 1 193 ? 34.118 51.860 8.104 1.00 33.53 193 ASP A CA 1
ATOM 1522 C C . ASP A 1 193 ? 33.620 50.691 7.177 1.00 33.53 193 ASP A C 1
ATOM 1524 O O . ASP A 1 193 ? 32.823 49.853 7.617 1.00 33.53 193 ASP A O 1
ATOM 1528 N N . GLU A 1 194 ? 34.060 50.611 5.911 1.00 35.34 194 GLU A N 1
ATOM 1529 C CA . GLU A 1 194 ? 33.717 49.587 4.884 1.00 35.34 194 GLU A CA 1
ATOM 1530 C C . GLU A 1 194 ? 34.886 48.614 4.493 1.00 35.34 194 GLU A C 1
ATOM 1532 O O . GLU A 1 194 ? 35.980 48.708 5.040 1.00 35.34 194 GLU A O 1
ATOM 1537 N N . GLU A 1 195 ? 34.633 47.723 3.496 1.00 34.88 195 GLU A N 1
ATOM 1538 C CA . GLU A 1 195 ? 35.509 46.737 2.767 1.00 34.88 195 GLU A CA 1
ATOM 1539 C C . GLU A 1 195 ? 36.129 45.560 3.590 1.00 34.88 195 GLU A C 1
ATOM 1541 O O . GLU A 1 195 ? 36.347 45.681 4.789 1.00 34.88 195 GLU A O 1
ATOM 1546 N N . GLU A 1 196 ? 36.415 44.335 3.094 1.00 31.77 196 GLU A N 1
ATOM 1547 C CA . GLU A 1 196 ? 36.157 43.557 1.844 1.00 31.77 196 GLU A CA 1
ATOM 1548 C C . GLU A 1 196 ? 35.352 42.273 2.246 1.00 31.77 196 GLU A C 1
ATOM 1550 O O . GLU A 1 196 ? 35.518 41.775 3.360 1.00 31.77 196 GLU A O 1
ATOM 1555 N N . ASP A 1 197 ? 34.302 41.793 1.561 1.00 34.69 197 ASP A N 1
ATOM 1556 C CA . ASP A 1 197 ? 34.246 40.863 0.399 1.00 34.69 197 ASP A CA 1
ATOM 1557 C C . ASP A 1 197 ? 35.208 39.645 0.401 1.00 34.69 197 ASP A C 1
ATOM 1559 O O . ASP A 1 197 ? 36.415 39.798 0.263 1.00 34.69 197 ASP A O 1
ATOM 1563 N N . ASP A 1 198 ? 34.643 38.431 0.499 1.00 33.75 198 ASP A N 1
ATOM 1564 C CA . ASP A 1 198 ? 35.174 37.182 -0.086 1.00 33.75 198 ASP A CA 1
ATOM 1565 C C . ASP A 1 198 ? 34.081 36.090 0.024 1.00 33.75 198 ASP A C 1
ATOM 1567 O O . ASP A 1 198 ? 33.785 35.571 1.106 1.00 33.75 198 ASP A O 1
ATOM 1571 N N . GLY A 1 199 ? 33.400 35.788 -1.084 1.00 31.73 199 GLY A N 1
ATOM 1572 C CA . GLY A 1 199 ? 32.223 34.908 -1.098 1.00 31.73 199 GLY A CA 1
ATOM 1573 C C . GLY A 1 199 ? 32.510 33.440 -1.436 1.00 31.73 199 GLY A C 1
ATOM 1574 O O . GLY A 1 199 ? 33.293 33.158 -2.335 1.00 31.73 199 GLY A O 1
ATOM 1575 N N . ASP A 1 200 ? 31.802 32.519 -0.767 1.00 32.44 200 ASP A N 1
ATOM 1576 C CA . ASP A 1 200 ? 31.323 31.234 -1.322 1.00 32.44 200 ASP A CA 1
ATOM 1577 C C . ASP A 1 200 ? 30.459 30.493 -0.272 1.00 32.44 200 ASP A C 1
ATOM 1579 O O . ASP A 1 200 ? 30.964 29.702 0.522 1.00 32.44 200 ASP A O 1
ATOM 1583 N N . ASP A 1 201 ? 29.141 30.734 -0.259 1.00 35.81 201 ASP A N 1
ATOM 1584 C CA . ASP A 1 201 ? 28.172 29.940 0.520 1.00 35.81 201 ASP A CA 1
ATOM 1585 C C . ASP A 1 201 ? 26.785 29.965 -0.156 1.00 35.81 201 ASP A C 1
ATOM 1587 O O . ASP A 1 201 ? 26.050 30.946 -0.069 1.00 35.81 201 ASP A O 1
ATOM 1591 N N . ASP A 1 202 ? 26.411 28.863 -0.815 1.00 34.81 202 ASP A N 1
ATOM 1592 C CA . ASP A 1 202 ? 25.088 28.659 -1.436 1.00 34.81 202 ASP A CA 1
ATOM 1593 C C . ASP A 1 202 ? 24.338 27.506 -0.726 1.00 34.81 202 ASP A C 1
ATOM 1595 O O . ASP A 1 202 ? 23.920 26.501 -1.316 1.00 34.81 202 ASP A O 1
ATOM 1599 N N . GLU A 1 203 ? 24.166 27.636 0.596 1.00 38.69 203 GLU A N 1
ATOM 1600 C CA . GLU A 1 203 ? 23.279 26.779 1.397 1.00 38.69 203 GLU A CA 1
ATOM 1601 C C . GLU A 1 203 ? 21.821 27.291 1.340 1.00 38.69 203 GLU A C 1
ATOM 1603 O O . GLU A 1 203 ? 21.274 27.808 2.316 1.00 38.69 203 GLU A O 1
ATOM 1608 N N . ASP A 1 204 ? 21.157 27.179 0.179 1.00 35.25 204 ASP A N 1
ATOM 1609 C CA . ASP A 1 204 ? 19.887 27.896 -0.027 1.00 35.25 204 ASP A CA 1
ATOM 1610 C C . ASP A 1 204 ? 18.607 27.1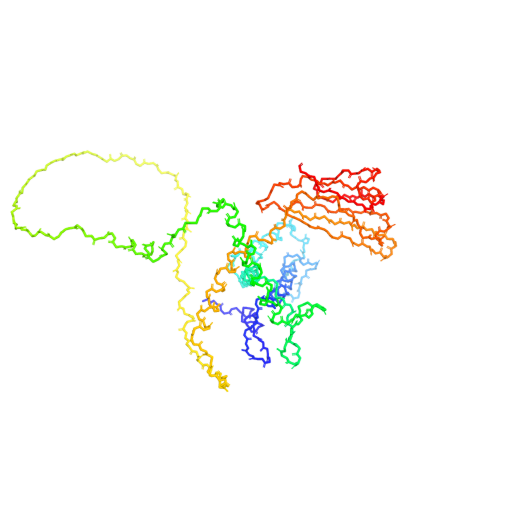24 0.389 1.00 35.25 204 ASP A C 1
ATOM 1612 O O . ASP A 1 204 ? 17.998 26.312 -0.327 1.00 35.25 204 ASP A O 1
ATOM 1616 N N . ASN A 1 205 ? 18.172 27.424 1.614 1.00 31.66 205 ASN A N 1
ATOM 1617 C CA . ASN A 1 205 ? 16.972 26.938 2.297 1.00 31.66 205 ASN A CA 1
ATOM 1618 C C . ASN A 1 205 ? 15.665 27.529 1.719 1.00 31.66 205 ASN A C 1
ATOM 1620 O O . ASN A 1 205 ? 15.025 28.405 2.316 1.00 31.66 205 ASN A O 1
ATOM 1624 N N . TYR A 1 206 ? 15.188 27.001 0.587 1.00 29.31 206 TYR A N 1
ATOM 1625 C CA . TYR A 1 206 ? 13.933 27.477 -0.012 1.00 29.31 206 TYR A CA 1
ATOM 1626 C C . TYR A 1 206 ? 12.648 26.993 0.689 1.00 29.31 206 TYR A C 1
ATOM 1628 O O . TYR A 1 206 ? 11.967 26.048 0.271 1.00 29.31 206 TYR A O 1
ATOM 1636 N N . LYS A 1 207 ? 12.213 27.763 1.695 1.00 30.69 207 LYS A N 1
ATOM 1637 C CA . LYS A 1 207 ? 10.798 27.836 2.107 1.00 30.69 207 LYS A CA 1
ATOM 1638 C C . LYS A 1 207 ? 9.925 28.237 0.908 1.00 30.69 207 LYS A C 1
ATOM 1640 O O . LYS A 1 207 ? 10.048 29.342 0.387 1.00 30.69 207 LYS A O 1
ATOM 1645 N N . ARG A 1 208 ? 8.968 27.391 0.504 1.00 30.70 208 ARG A N 1
ATOM 1646 C CA . ARG A 1 208 ? 7.952 27.771 -0.501 1.00 30.70 208 ARG A CA 1
ATOM 1647 C C . ARG A 1 208 ? 6.763 28.529 0.111 1.00 30.70 208 ARG A C 1
ATOM 1649 O O . ARG A 1 208 ? 6.298 28.151 1.187 1.00 30.70 208 ARG A O 1
ATOM 1656 N N . PRO A 1 209 ? 6.199 29.532 -0.592 1.00 28.19 209 PRO A N 1
ATOM 1657 C CA . PRO A 1 209 ? 5.065 30.303 -0.095 1.00 28.19 209 PRO A CA 1
ATOM 1658 C C . PRO A 1 209 ? 3.733 29.541 -0.191 1.00 28.19 209 PRO A C 1
ATOM 1660 O O . PRO A 1 209 ? 3.385 28.949 -1.216 1.00 28.19 209 PRO A O 1
ATOM 1663 N N . LEU A 1 210 ? 2.938 29.629 0.877 1.00 32.22 210 LEU A N 1
ATOM 1664 C CA . LEU A 1 210 ? 1.552 29.158 0.952 1.00 32.22 210 LEU A CA 1
ATOM 1665 C C . LEU A 1 210 ? 0.607 30.080 0.157 1.00 32.22 210 LEU A C 1
ATOM 1667 O O . LEU A 1 210 ? -0.057 30.930 0.740 1.00 32.22 210 LEU A O 1
ATOM 1671 N N . ASN A 1 211 ? 0.508 29.906 -1.165 1.00 31.34 211 ASN A N 1
ATOM 1672 C CA . ASN A 1 211 ? -0.527 30.568 -1.978 1.00 31.34 211 ASN A CA 1
ATOM 1673 C C . ASN A 1 211 ? -0.944 29.737 -3.210 1.00 31.34 211 ASN A C 1
ATOM 1675 O O . ASN A 1 211 ? -0.700 30.110 -4.351 1.00 31.34 211 ASN A O 1
ATOM 1679 N N . ALA A 1 212 ? -1.608 28.599 -2.969 1.00 28.80 212 ALA A N 1
ATOM 1680 C CA . ALA 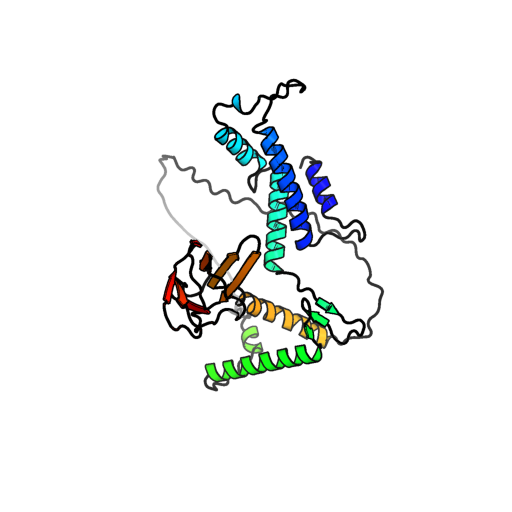A 1 212 ? -2.310 27.824 -4.005 1.00 28.80 212 ALA A CA 1
ATOM 1681 C C . ALA A 1 212 ? -3.452 26.957 -3.420 1.00 28.80 212 ALA A C 1
ATOM 1683 O O . ALA A 1 212 ? -3.538 25.763 -3.687 1.00 28.80 212 ALA A O 1
ATOM 1684 N N . SER A 1 213 ? -4.311 27.532 -2.565 1.00 30.56 213 SER A N 1
ATOM 1685 C CA . SER A 1 213 ? -5.510 26.845 -2.035 1.00 30.56 213 SER A CA 1
ATOM 1686 C C . SER A 1 213 ? -6.589 27.834 -1.557 1.00 30.56 213 SER A C 1
ATOM 1688 O O . SER A 1 213 ? -7.010 27.826 -0.400 1.00 30.56 213 SER A O 1
ATOM 1690 N N . LYS A 1 214 ? -7.005 28.758 -2.436 1.00 27.00 214 LYS A N 1
ATOM 1691 C CA . LYS A 1 214 ? -8.094 29.721 -2.153 1.00 27.00 214 LYS A CA 1
ATOM 1692 C C . LYS A 1 214 ? -9.320 29.614 -3.070 1.00 27.00 214 LYS A C 1
ATOM 1694 O O . LYS A 1 214 ? -10.342 30.207 -2.747 1.00 27.00 214 LYS A O 1
ATOM 1699 N N . GLU A 1 215 ? -9.284 28.790 -4.117 1.00 28.59 215 GLU A N 1
ATOM 1700 C CA . GLU A 1 215 ? -10.415 28.582 -5.039 1.00 28.59 215 GLU A CA 1
ATOM 1701 C C . GLU A 1 215 ? -11.049 27.189 -4.888 1.00 28.59 215 GLU A C 1
ATOM 1703 O O . GLU A 1 215 ? -10.935 26.328 -5.752 1.00 28.59 215 GLU A O 1
ATOM 1708 N N . ALA A 1 216 ? -11.725 26.963 -3.757 1.00 27.19 216 ALA A N 1
ATOM 1709 C CA . ALA A 1 216 ? -12.630 25.817 -3.565 1.00 27.19 216 ALA A CA 1
ATOM 1710 C C . ALA A 1 216 ? -13.727 26.082 -2.507 1.00 27.19 216 ALA A C 1
ATOM 1712 O O . ALA A 1 216 ? -14.219 25.161 -1.856 1.00 27.19 216 ALA A O 1
ATOM 1713 N N . ARG A 1 217 ? -14.108 27.351 -2.289 1.00 30.84 217 ARG A N 1
ATOM 1714 C CA . ARG A 1 217 ? -15.192 27.745 -1.367 1.00 30.84 217 ARG A CA 1
ATOM 1715 C C . ARG A 1 217 ? -16.310 28.471 -2.118 1.00 30.84 217 ARG A C 1
ATOM 1717 O O . ARG A 1 217 ? -16.464 29.680 -2.004 1.00 30.84 217 ARG A O 1
ATOM 1724 N N . GLY A 1 218 ? -17.089 27.696 -2.871 1.00 23.70 218 GLY A N 1
ATOM 1725 C CA . GLY A 1 218 ? -18.362 28.097 -3.476 1.00 23.70 218 GLY A CA 1
ATOM 1726 C C . GLY A 1 218 ? -19.454 27.105 -3.070 1.00 23.70 218 GLY A C 1
ATOM 1727 O O . GLY A 1 218 ? -19.257 25.897 -3.170 1.00 23.70 218 GLY A O 1
ATOM 1728 N N . LEU A 1 219 ? -20.566 27.607 -2.536 1.00 28.16 219 LEU A N 1
ATOM 1729 C CA . LEU A 1 219 ? -21.618 26.813 -1.891 1.00 28.16 219 LEU A CA 1
ATOM 1730 C C . LEU A 1 219 ? -22.548 26.116 -2.895 1.00 28.16 219 LEU A C 1
ATOM 1732 O O . LEU A 1 219 ? -23.012 26.751 -3.837 1.00 28.16 219 LEU A O 1
ATOM 1736 N N . VAL A 1 220 ? -22.986 24.895 -2.568 1.00 24.58 220 VAL A N 1
ATOM 1737 C CA . VAL A 1 220 ? -24.356 24.443 -2.872 1.00 24.58 220 VAL A CA 1
ATOM 1738 C C . VAL A 1 220 ? -24.947 23.787 -1.623 1.00 24.58 220 VAL A C 1
ATOM 1740 O O . VAL A 1 220 ? -24.509 22.723 -1.193 1.00 24.58 220 VAL A O 1
ATOM 1743 N N . ASN A 1 221 ? -25.955 24.437 -1.041 1.00 26.95 221 ASN A N 1
ATOM 1744 C CA . ASN A 1 221 ? -26.823 23.846 -0.023 1.00 26.95 221 ASN A CA 1
ATOM 1745 C C . ASN A 1 221 ? -27.742 22.802 -0.672 1.00 26.95 221 ASN A C 1
ATOM 1747 O O . ASN A 1 221 ? -28.390 23.108 -1.672 1.00 26.95 221 ASN A O 1
ATOM 1751 N N . LEU A 1 222 ? -27.907 21.634 -0.046 1.00 25.06 222 LEU A N 1
ATOM 1752 C CA . LEU A 1 222 ? -29.046 20.751 -0.311 1.00 25.06 222 LEU A CA 1
ATOM 1753 C C . LEU A 1 222 ? -29.756 20.397 1.000 1.00 25.06 222 LEU A C 1
ATOM 1755 O O . LEU A 1 222 ? -29.183 19.803 1.910 1.00 25.06 222 LEU A O 1
ATOM 1759 N N . ASN A 1 223 ? -31.025 20.804 1.076 1.00 22.66 223 ASN A N 1
ATOM 1760 C CA . ASN A 1 223 ? -31.913 20.599 2.218 1.00 22.66 223 ASN A CA 1
ATOM 1761 C C . ASN A 1 223 ? -32.148 19.110 2.505 1.00 22.66 223 ASN A C 1
ATOM 1763 O O . ASN A 1 223 ? -32.743 18.409 1.685 1.00 22.66 223 ASN A O 1
ATOM 1767 N N . PHE A 1 224 ? -31.850 18.668 3.728 1.00 25.55 224 PHE A N 1
ATOM 1768 C CA . PHE A 1 224 ? -32.442 17.449 4.281 1.00 25.55 224 PHE A CA 1
ATOM 1769 C C . PHE A 1 224 ? -33.835 17.749 4.850 1.00 25.55 224 PHE A C 1
ATOM 1771 O O . PHE A 1 224 ? -34.011 18.013 6.038 1.00 25.55 224 PHE A O 1
ATOM 1778 N N . ASN A 1 225 ? -34.850 17.684 3.986 1.00 25.80 225 ASN A N 1
ATOM 1779 C CA . ASN A 1 225 ? -36.253 17.758 4.395 1.00 25.80 225 ASN A CA 1
ATOM 1780 C C . ASN A 1 225 ? -36.739 16.410 4.963 1.00 25.80 225 ASN A C 1
ATOM 1782 O O . ASN A 1 225 ? -37.490 15.671 4.325 1.00 25.80 225 ASN A O 1
ATOM 1786 N N . HIS A 1 226 ? -36.347 16.112 6.201 1.00 26.09 226 HIS A N 1
ATOM 1787 C CA . HIS A 1 226 ? -37.105 15.220 7.080 1.00 26.09 226 HIS A CA 1
ATOM 1788 C C . HIS A 1 226 ? -36.973 15.691 8.528 1.00 26.09 226 HIS A C 1
ATOM 1790 O O . HIS A 1 226 ? -35.869 15.774 9.052 1.00 26.09 226 HIS A O 1
ATOM 1796 N N . ARG A 1 227 ? -38.101 16.022 9.170 1.00 29.20 227 ARG A N 1
ATOM 1797 C CA . ARG A 1 227 ? -38.147 16.422 10.586 1.00 29.20 227 ARG A CA 1
ATOM 1798 C C . ARG A 1 227 ? -37.852 15.220 11.492 1.00 29.20 227 ARG A C 1
ATOM 1800 O O . ARG A 1 227 ? -38.656 14.290 11.490 1.00 29.20 227 ARG A O 1
ATOM 1807 N N . PRO A 1 228 ? -36.874 15.304 12.405 1.00 27.23 228 PRO A N 1
ATOM 1808 C CA . PRO A 1 228 ? -37.012 14.749 13.740 1.00 27.23 228 PRO A CA 1
ATOM 1809 C C . PRO A 1 228 ? -37.729 15.779 14.627 1.00 27.23 228 PRO A C 1
ATOM 1811 O O . PRO A 1 228 ? -37.510 16.989 14.525 1.00 27.23 228 PRO A O 1
ATOM 1814 N N . SER A 1 229 ? -38.602 15.313 15.514 1.00 30.62 229 SER A N 1
ATOM 1815 C CA . SER A 1 229 ? -39.211 16.143 16.559 1.00 30.62 229 SER A CA 1
ATOM 1816 C C . SER A 1 229 ? -38.153 16.761 17.482 1.00 30.62 229 SER A C 1
ATOM 1818 O O . SER A 1 229 ? -37.152 16.115 17.778 1.00 30.62 229 SER A O 1
ATOM 1820 N N . LYS A 1 230 ? -38.412 17.989 17.962 1.00 36.25 230 LYS A N 1
ATOM 1821 C CA . LYS A 1 230 ? -37.573 18.786 18.884 1.00 36.25 230 LYS A CA 1
ATOM 1822 C C . LYS A 1 230 ? -36.733 17.936 19.859 1.00 36.25 230 LYS A C 1
ATOM 1824 O O . LYS A 1 230 ? -37.258 17.453 20.859 1.00 36.25 230 LYS A O 1
ATOM 1829 N N . VAL A 1 231 ? -35.425 17.853 19.617 1.00 35.56 231 VAL A N 1
ATOM 1830 C CA . VAL A 1 231 ? -34.433 17.429 20.619 1.00 35.56 231 VAL A CA 1
ATOM 1831 C C . VAL A 1 231 ? -33.825 18.687 21.243 1.00 35.56 231 VAL A C 1
ATOM 1833 O O . VAL A 1 231 ? -33.575 19.672 20.550 1.00 35.56 231 VAL A O 1
ATOM 1836 N N . ASN A 1 232 ? -33.670 18.677 22.566 1.00 35.50 232 ASN A N 1
ATOM 1837 C CA . ASN A 1 232 ? -33.346 19.854 23.372 1.00 35.50 232 ASN A CA 1
ATOM 1838 C C . ASN A 1 232 ? -31.930 20.402 23.067 1.00 35.50 232 ASN A C 1
ATOM 1840 O O . ASN A 1 232 ? -30.996 19.646 22.812 1.00 35.50 232 ASN A O 1
ATOM 1844 N N . THR A 1 233 ? -31.733 21.720 23.118 1.00 35.94 233 THR A N 1
ATOM 1845 C CA . THR A 1 233 ? -30.437 22.355 22.800 1.00 35.94 233 THR A CA 1
ATOM 1846 C C . THR A 1 233 ? -29.330 21.998 23.797 1.00 35.94 233 THR A C 1
ATOM 1848 O O . THR A 1 233 ? -28.161 21.949 23.416 1.00 35.94 233 THR A O 1
ATOM 1851 N N . HIS A 1 234 ? -29.679 21.639 25.037 1.00 37.09 234 HIS A N 1
ATOM 1852 C CA . HIS A 1 234 ? -28.719 21.124 26.023 1.00 37.09 234 HIS A CA 1
ATOM 1853 C C . HIS A 1 234 ? -28.063 19.792 25.616 1.00 37.09 234 HIS A C 1
ATOM 1855 O O . HIS A 1 234 ? -26.893 19.570 25.929 1.00 37.09 234 HIS A O 1
ATOM 1861 N N . THR A 1 235 ? -28.760 18.908 24.891 1.00 36.34 235 THR A N 1
ATOM 1862 C CA . THR A 1 235 ? -28.186 17.614 24.479 1.00 36.34 235 THR A CA 1
ATOM 1863 C C . THR A 1 235 ? -27.163 17.763 23.349 1.00 36.34 235 THR A C 1
ATOM 1865 O O . THR A 1 235 ? -26.191 17.014 23.317 1.00 36.34 235 THR A O 1
ATOM 1868 N N . GLN A 1 236 ? -27.296 18.777 22.485 1.00 36.38 236 GLN A N 1
ATOM 1869 C CA . GLN A 1 236 ? -26.299 19.105 21.449 1.00 36.38 236 GLN A CA 1
ATOM 1870 C C . GLN A 1 236 ? -24.950 19.545 22.052 1.00 36.38 236 GLN A C 1
ATOM 1872 O O . GLN A 1 236 ? -23.894 19.114 21.589 1.00 36.38 236 GLN A O 1
ATOM 1877 N N . GLN A 1 237 ? -24.966 20.356 23.119 1.00 35.31 237 GLN A N 1
ATOM 1878 C CA . GLN A 1 237 ? -23.732 20.792 23.787 1.00 35.31 237 GLN A CA 1
ATOM 1879 C C . GLN A 1 237 ? -23.013 19.651 24.524 1.00 35.31 237 GLN A C 1
ATOM 1881 O O . GLN A 1 237 ? -21.781 19.614 24.504 1.00 35.31 237 GLN A O 1
ATOM 1886 N N . LEU A 1 238 ? -23.743 18.696 25.120 1.00 32.25 238 LEU A N 1
ATOM 1887 C CA . LEU A 1 238 ? -23.123 17.495 25.697 1.00 32.25 238 LEU A CA 1
ATOM 1888 C C . LEU A 1 238 ? -22.444 16.635 24.620 1.00 32.25 238 LEU A C 1
ATOM 1890 O O . LEU A 1 238 ? -21.292 16.245 24.791 1.00 32.25 238 LEU A O 1
ATOM 1894 N N . ILE A 1 239 ? -23.120 16.380 23.494 1.00 36.16 239 ILE A N 1
ATOM 1895 C CA . ILE A 1 239 ? -22.597 15.532 22.407 1.00 36.16 239 ILE A CA 1
ATOM 1896 C C . ILE A 1 239 ? -21.294 16.105 21.815 1.00 36.16 239 ILE A C 1
ATOM 1898 O O . ILE A 1 239 ? -20.349 15.354 21.553 1.00 36.16 239 ILE A O 1
ATOM 1902 N N . MET A 1 240 ? -21.192 17.432 21.668 1.00 28.89 240 MET A N 1
ATOM 1903 C CA . MET A 1 240 ? -19.946 18.068 21.220 1.00 28.89 240 MET A CA 1
ATOM 1904 C C . MET A 1 240 ? -18.833 18.036 22.280 1.00 28.89 240 MET A C 1
ATOM 1906 O O . MET A 1 240 ? -17.696 17.730 21.927 1.00 28.89 240 MET A O 1
ATOM 1910 N N . LYS A 1 241 ? -19.130 18.283 23.567 1.00 33.22 241 LYS A N 1
ATOM 1911 C CA . LYS A 1 241 ? -18.113 18.250 24.641 1.00 33.22 241 LYS A CA 1
ATOM 1912 C C . LYS A 1 241 ? -17.564 16.843 24.923 1.00 33.22 241 LYS A C 1
ATOM 1914 O O . LYS A 1 241 ? -16.392 16.706 25.256 1.00 33.22 241 LYS A O 1
ATOM 1919 N N . VAL A 1 242 ? -18.374 15.797 24.749 1.00 35.19 242 VAL A N 1
ATOM 1920 C CA . VAL A 1 242 ? -17.927 14.397 24.893 1.00 35.19 242 VAL A CA 1
ATOM 1921 C C . VAL A 1 242 ? -16.992 13.980 23.744 1.00 35.19 242 VAL A C 1
ATOM 1923 O O . VAL A 1 242 ? -16.044 13.226 23.962 1.00 35.19 242 VAL A O 1
ATOM 1926 N N . SER A 1 243 ? -17.195 14.516 22.535 1.00 33.28 243 SER A N 1
ATOM 1927 C CA . SER A 1 243 ? -16.380 14.171 21.357 1.00 33.28 243 SER A CA 1
ATOM 1928 C C . SER A 1 243 ? -14.933 14.680 21.440 1.00 33.28 243 SER A C 1
ATOM 1930 O O . SER A 1 243 ? -14.014 13.989 21.002 1.00 33.28 243 SER A O 1
ATOM 1932 N N . SER A 1 244 ? -14.700 15.864 22.016 1.00 30.20 244 SER A N 1
ATOM 1933 C CA . SER A 1 244 ? -13.358 16.463 22.099 1.00 30.20 244 SER A CA 1
ATOM 1934 C C . SER A 1 244 ? -12.452 15.819 23.156 1.00 30.20 244 SER A C 1
ATOM 1936 O O . SER A 1 244 ? -11.243 15.757 22.947 1.00 30.20 244 SER A O 1
ATOM 1938 N N . ILE A 1 245 ? -13.007 15.282 24.248 1.00 33.84 245 ILE A N 1
ATOM 1939 C CA . ILE A 1 245 ? -12.223 14.589 25.291 1.00 33.84 245 ILE A CA 1
ATOM 1940 C C . ILE A 1 245 ? -11.864 13.156 24.853 1.00 33.84 245 ILE A C 1
ATOM 1942 O O . ILE A 1 245 ? -10.740 12.699 25.073 1.00 33.84 245 ILE A O 1
ATOM 1946 N N . LEU A 1 246 ? -12.771 12.469 24.146 1.00 33.09 246 LEU A N 1
ATOM 1947 C CA . LEU A 1 246 ? -12.514 11.133 23.589 1.00 33.09 246 LEU A CA 1
ATOM 1948 C C . LEU A 1 246 ? -11.356 11.112 22.579 1.00 33.09 246 LEU A C 1
ATOM 1950 O O . LEU A 1 246 ? -10.606 10.139 22.546 1.00 33.09 246 LEU A O 1
ATOM 1954 N N . ALA A 1 247 ? -11.164 12.183 21.802 1.00 33.31 247 ALA A N 1
ATOM 1955 C CA . ALA A 1 247 ? -10.056 12.277 20.851 1.00 33.31 247 ALA A CA 1
ATOM 1956 C C . ALA A 1 247 ? -8.675 12.236 21.537 1.00 33.31 247 ALA A C 1
ATOM 1958 O O . ALA A 1 247 ? -7.762 11.589 21.028 1.00 33.31 247 ALA A O 1
ATOM 1959 N N . ALA A 1 248 ? -8.518 12.872 22.703 1.00 30.67 248 ALA A N 1
ATOM 1960 C CA . ALA A 1 248 ? -7.250 12.881 23.434 1.00 30.67 248 ALA A CA 1
ATOM 1961 C C . ALA A 1 248 ? -6.952 11.526 24.107 1.00 30.67 248 ALA A C 1
ATOM 1963 O O . ALA A 1 248 ? -5.834 11.025 24.013 1.00 30.67 248 ALA A O 1
ATOM 1964 N N . ALA A 1 249 ? -7.956 10.894 24.726 1.00 31.53 249 ALA A N 1
ATOM 1965 C CA . ALA A 1 249 ? -7.782 9.614 25.421 1.00 31.53 249 ALA A CA 1
ATOM 1966 C C . ALA A 1 249 ? -7.642 8.404 24.469 1.00 31.53 249 ALA A C 1
ATOM 1968 O O . ALA A 1 249 ? -6.923 7.450 24.772 1.00 31.53 249 ALA A O 1
ATOM 1969 N N . ALA A 1 250 ? -8.281 8.437 23.293 1.00 32.50 250 ALA A N 1
ATOM 1970 C CA . ALA A 1 250 ? -8.178 7.360 22.303 1.00 32.50 250 ALA A CA 1
ATOM 1971 C C . ALA A 1 250 ? -6.840 7.353 21.535 1.00 32.50 250 ALA A C 1
ATOM 1973 O O . ALA A 1 250 ? -6.433 6.310 21.027 1.00 32.50 250 ALA A O 1
ATOM 1974 N N . MET A 1 251 ? -6.122 8.482 21.467 1.00 37.84 251 MET A N 1
ATOM 1975 C CA . MET A 1 251 ? -4.817 8.551 20.788 1.00 37.84 251 MET A CA 1
ATOM 1976 C C . MET A 1 251 ? -3.649 7.970 21.607 1.00 37.84 251 MET A C 1
ATOM 1978 O O . MET A 1 251 ? -2.576 7.760 21.047 1.00 37.84 251 MET A O 1
ATOM 1982 N N . ALA A 1 252 ? -3.847 7.649 22.891 1.00 37.34 252 ALA A N 1
ATOM 1983 C CA . ALA A 1 252 ? -2.802 7.104 23.767 1.00 37.34 252 ALA A CA 1
ATOM 1984 C C . ALA A 1 252 ? -2.747 5.559 23.840 1.00 37.34 252 ALA A C 1
ATOM 1986 O O . ALA A 1 252 ? -1.827 5.017 24.444 1.00 37.34 252 ALA A O 1
ATOM 1987 N N . SER A 1 253 ? -3.710 4.831 23.255 1.00 41.75 253 SER A N 1
ATOM 1988 C CA . SER A 1 253 ? -3.959 3.409 23.584 1.00 41.75 253 SER A CA 1
ATOM 1989 C C . SER A 1 253 ? -3.970 2.423 22.400 1.00 41.75 253 SER A C 1
ATOM 1991 O O . SER A 1 253 ? -4.490 1.317 22.527 1.00 41.75 253 SER A O 1
ATOM 1993 N N . VAL A 1 254 ? -3.375 2.776 21.249 1.00 46.84 254 VAL A N 1
ATOM 1994 C CA . VAL A 1 254 ? -3.299 1.872 20.068 1.00 46.84 254 VAL A CA 1
ATOM 1995 C C . VAL A 1 254 ? -1.865 1.620 19.563 1.00 46.84 254 VAL A C 1
ATOM 1997 O O . VAL A 1 254 ? -1.660 0.779 18.690 1.00 46.84 254 VAL A O 1
ATOM 2000 N N . ALA A 1 255 ? -0.850 2.280 20.131 1.00 53.72 255 ALA A N 1
ATOM 2001 C CA . ALA A 1 255 ? 0.558 1.997 19.834 1.00 53.72 255 ALA A CA 1
ATOM 2002 C C . ALA A 1 255 ? 1.008 0.718 20.563 1.00 53.72 255 ALA A C 1
ATOM 2004 O O . ALA A 1 255 ? 1.338 0.762 21.749 1.00 53.72 255 ALA A O 1
ATOM 2005 N N . GLN A 1 256 ? 0.952 -0.425 19.876 1.00 66.81 256 GLN A N 1
ATOM 2006 C CA . GLN A 1 256 ? 1.474 -1.703 20.375 1.00 66.81 256 GLN A CA 1
ATOM 2007 C C . GLN A 1 256 ? 2.996 -1.590 20.538 1.00 66.81 256 GLN A C 1
ATOM 2009 O O . GLN A 1 256 ? 3.644 -0.899 19.763 1.00 66.81 256 GLN A O 1
ATOM 2014 N N . ALA A 1 257 ? 3.566 -2.232 21.560 1.00 74.94 257 ALA A N 1
ATOM 2015 C CA . ALA A 1 257 ? 5.010 -2.209 21.814 1.00 74.94 257 ALA A CA 1
ATOM 2016 C C . ALA A 1 257 ? 5.743 -3.369 21.117 1.00 74.94 257 ALA A C 1
ATOM 2018 O O . ALA A 1 257 ? 6.956 -3.327 20.923 1.00 74.94 257 ALA A O 1
ATOM 2019 N N . TRP A 1 258 ? 5.024 -4.436 20.759 1.00 84.69 258 TRP A N 1
ATOM 2020 C CA . TRP A 1 258 ? 5.565 -5.589 20.041 1.00 84.69 258 TRP A CA 1
ATOM 2021 C C . TRP A 1 258 ? 4.462 -6.434 19.396 1.00 84.69 258 TRP A C 1
ATOM 2023 O O . TRP A 1 258 ? 3.320 -6.476 19.864 1.00 84.69 258 TRP A O 1
ATOM 2033 N N . THR A 1 259 ? 4.846 -7.179 18.359 1.00 88.12 259 THR A N 1
ATOM 2034 C CA . THR A 1 259 ? 4.055 -8.244 17.729 1.00 88.12 259 THR A CA 1
ATOM 2035 C C . THR A 1 259 ? 4.842 -9.557 17.726 1.00 88.12 259 THR A C 1
ATOM 2037 O O . THR A 1 259 ? 6.060 -9.569 17.545 1.00 88.12 259 THR A O 1
ATOM 2040 N N . LEU A 1 260 ? 4.154 -10.676 17.965 1.00 89.56 260 LEU A N 1
ATOM 2041 C CA . LEU A 1 260 ? 4.729 -12.021 18.016 1.00 89.56 260 LEU A CA 1
ATOM 2042 C C . LEU A 1 260 ? 3.804 -13.017 17.308 1.00 89.56 260 LEU A C 1
ATOM 2044 O O . LEU A 1 260 ? 2.686 -13.275 17.756 1.00 89.56 260 LEU A O 1
ATOM 2048 N N . ASP A 1 261 ? 4.297 -13.616 16.231 1.00 92.81 261 ASP A N 1
ATOM 2049 C CA . ASP A 1 261 ? 3.562 -14.560 15.396 1.00 92.81 261 ASP A CA 1
ATOM 2050 C C . ASP A 1 261 ? 4.189 -15.951 15.419 1.00 92.81 261 ASP A C 1
ATOM 2052 O O . ASP A 1 261 ? 5.354 -16.113 15.078 1.00 92.81 261 ASP A O 1
ATOM 2056 N N . PHE A 1 262 ? 3.399 -16.977 15.735 1.00 93.50 262 PHE A N 1
ATOM 2057 C CA . PHE A 1 262 ? 3.790 -18.384 15.629 1.00 93.50 262 PHE A CA 1
ATOM 2058 C C . PHE A 1 262 ? 3.143 -19.027 14.402 1.00 93.50 262 PHE A C 1
ATOM 2060 O O . PHE A 1 262 ? 1.913 -19.049 14.294 1.00 93.50 262 PHE A O 1
ATOM 2067 N N . PHE A 1 263 ? 3.950 -19.631 13.531 1.00 93.31 263 PHE A N 1
ATOM 2068 C CA . PHE A 1 263 ? 3.491 -20.378 12.361 1.00 93.31 263 PHE A CA 1
ATOM 2069 C C . PHE A 1 263 ? 3.859 -21.858 12.464 1.00 93.31 263 PHE A C 1
ATOM 2071 O O . PHE A 1 263 ? 4.996 -22.213 12.777 1.00 93.31 263 PHE A O 1
ATOM 2078 N N . ALA A 1 264 ? 2.921 -22.734 12.114 1.00 92.00 264 ALA A N 1
ATOM 2079 C CA . ALA A 1 264 ? 3.167 -24.161 11.930 1.00 92.00 264 ALA A CA 1
ATOM 2080 C C . ALA A 1 264 ? 2.571 -24.638 10.603 1.00 92.00 264 ALA A C 1
ATOM 2082 O O . ALA A 1 264 ? 1.365 -24.500 10.381 1.00 92.00 264 ALA A O 1
ATOM 2083 N N . SER A 1 265 ? 3.386 -25.247 9.742 1.00 88.19 265 SER A N 1
ATOM 2084 C CA . SER A 1 265 ? 2.932 -25.881 8.500 1.00 88.19 265 SER A CA 1
ATOM 2085 C C . SER A 1 265 ? 2.967 -27.413 8.583 1.00 88.19 265 SER A C 1
ATOM 2087 O O . SER A 1 265 ? 3.836 -28.018 9.213 1.00 88.19 265 SER A O 1
ATOM 2089 N N . LYS A 1 266 ? 1.985 -28.065 7.949 1.00 86.25 266 LYS A N 1
ATOM 2090 C CA . LYS A 1 266 ? 1.928 -29.522 7.780 1.00 86.25 266 LYS A CA 1
ATOM 2091 C C . LYS A 1 266 ? 1.305 -29.854 6.423 1.00 86.25 266 LYS A C 1
ATOM 2093 O O . LYS A 1 266 ? 0.081 -29.876 6.276 1.00 86.25 266 LYS A O 1
ATOM 2098 N N . GLY A 1 267 ? 2.156 -30.112 5.430 1.00 85.06 267 GLY A N 1
ATOM 2099 C CA . GLY A 1 267 ? 1.729 -30.236 4.034 1.00 85.06 267 GLY A CA 1
ATOM 2100 C C . GLY A 1 267 ? 1.136 -28.915 3.539 1.00 85.06 267 GLY A C 1
ATOM 2101 O O . GLY A 1 267 ? 1.720 -27.860 3.757 1.00 85.06 267 GLY A O 1
ATOM 2102 N N . THR A 1 268 ? -0.052 -28.965 2.937 1.00 81.25 268 THR A N 1
ATOM 2103 C CA . THR A 1 268 ? -0.778 -27.780 2.441 1.00 81.25 268 THR A CA 1
ATOM 2104 C C . THR A 1 268 ? -1.504 -26.975 3.524 1.00 81.25 268 THR A C 1
ATOM 2106 O O . THR A 1 268 ? -2.087 -25.939 3.219 1.00 81.25 268 THR A O 1
ATOM 2109 N N . ARG A 1 269 ? -1.514 -27.430 4.786 1.00 87.56 269 ARG A N 1
ATOM 2110 C CA . ARG A 1 269 ? -2.225 -26.754 5.883 1.00 87.56 269 ARG A CA 1
ATOM 2111 C C . ARG A 1 269 ? -1.268 -25.937 6.742 1.00 87.56 269 ARG A C 1
ATOM 2113 O O . ARG A 1 269 ? -0.211 -26.432 7.134 1.00 87.56 269 ARG A O 1
ATOM 2120 N N . THR A 1 270 ? -1.690 -24.736 7.119 1.00 89.56 270 THR A N 1
ATOM 2121 C CA . THR A 1 270 ? -0.979 -23.849 8.047 1.00 89.56 270 THR A CA 1
ATOM 2122 C C . THR A 1 270 ? -1.839 -23.542 9.273 1.00 89.56 270 THR A C 1
ATOM 2124 O O . THR A 1 270 ? -3.069 -23.553 9.218 1.00 89.56 270 THR A O 1
ATOM 2127 N N . LYS A 1 271 ? -1.186 -23.286 10.407 1.00 91.12 271 LYS A N 1
ATOM 2128 C CA . LYS A 1 271 ? -1.778 -22.702 11.615 1.00 91.12 271 LYS A CA 1
ATOM 2129 C C . LYS A 1 271 ? -0.969 -21.470 11.996 1.00 91.12 271 LYS A C 1
ATOM 2131 O O . LYS A 1 271 ? 0.259 -21.524 11.957 1.00 91.12 271 LYS A O 1
ATOM 2136 N N . LYS A 1 272 ? -1.661 -20.405 12.397 1.00 92.00 272 LYS A N 1
ATOM 2137 C CA . LYS A 1 272 ? -1.072 -19.162 12.898 1.00 92.00 272 LYS A CA 1
ATOM 2138 C C . LYS A 1 272 ? -1.636 -18.840 14.283 1.00 92.00 272 LYS A C 1
ATOM 2140 O O . LYS A 1 272 ? -2.838 -19.001 14.496 1.00 92.00 272 LYS A O 1
ATOM 2145 N N . VAL A 1 273 ? -0.790 -18.375 15.198 1.00 91.50 273 VAL A N 1
ATOM 2146 C CA . VAL A 1 273 ? -1.197 -17.677 16.427 1.00 91.50 273 VAL A CA 1
ATOM 2147 C C . VAL A 1 273 ? -0.508 -16.319 16.427 1.00 91.50 273 VAL A C 1
ATOM 2149 O O . VAL A 1 273 ? 0.716 -16.277 16.412 1.00 91.50 273 VAL A O 1
ATOM 2152 N N . PHE A 1 274 ? -1.301 -15.250 16.426 1.00 89.88 274 PHE A N 1
ATOM 2153 C CA . PHE A 1 274 ? -0.845 -13.863 16.523 1.00 89.88 274 PHE A CA 1
ATOM 2154 C C . PHE A 1 274 ? -1.016 -13.367 17.958 1.00 89.88 274 PHE A C 1
ATOM 2156 O O . PHE A 1 274 ? -2.035 -13.659 18.591 1.00 89.88 274 PHE A O 1
ATOM 2163 N N . ALA A 1 275 ? -0.038 -12.614 18.446 1.00 86.94 275 ALA A N 1
ATOM 2164 C CA . ALA A 1 275 ? -0.057 -11.944 19.734 1.00 86.94 275 ALA A CA 1
ATOM 2165 C C . ALA A 1 275 ? 0.586 -10.555 19.642 1.00 86.94 275 ALA A C 1
ATOM 2167 O O . ALA A 1 275 ? 1.514 -10.334 18.868 1.00 86.94 275 ALA A O 1
ATOM 2168 N N . ASN A 1 276 ? 0.115 -9.642 20.481 1.00 86.06 276 ASN A N 1
ATOM 2169 C CA . ASN A 1 276 ? 0.620 -8.284 20.630 1.00 86.06 276 ASN A CA 1
ATOM 2170 C C . ASN A 1 276 ? 0.453 -7.817 22.086 1.00 86.06 276 ASN A C 1
ATOM 2172 O O . ASN A 1 276 ? -0.223 -8.474 22.885 1.00 86.06 276 ASN A O 1
ATOM 2176 N N . GLY A 1 277 ? 1.076 -6.695 22.442 1.00 78.38 277 GLY A N 1
ATOM 2177 C CA . GLY A 1 277 ? 0.946 -6.106 23.775 1.00 78.38 277 GLY A CA 1
ATOM 2178 C C . GLY A 1 277 ? 1.675 -4.773 23.924 1.00 78.38 277 GLY A C 1
ATOM 2179 O O . GLY A 1 277 ? 2.418 -4.362 23.035 1.00 78.38 277 GLY A O 1
ATOM 2180 N N . HIS A 1 278 ? 1.446 -4.108 25.057 1.00 68.75 278 HIS A N 1
ATOM 2181 C CA . HIS A 1 278 ? 2.061 -2.819 25.415 1.00 68.75 278 HIS A CA 1
ATOM 2182 C C . HIS A 1 278 ? 3.107 -2.945 26.538 1.00 68.75 278 HIS A C 1
ATOM 2184 O O . HIS A 1 278 ? 3.969 -2.086 26.679 1.00 68.75 278 HIS A O 1
ATOM 2190 N N . GLU A 1 279 ? 3.066 -4.033 27.316 1.00 64.81 279 GLU A N 1
ATOM 2191 C CA . GLU A 1 279 ? 3.908 -4.234 28.501 1.00 64.81 279 GLU A CA 1
ATOM 2192 C C . GLU A 1 279 ? 4.641 -5.592 28.482 1.00 64.81 279 GLU A C 1
ATOM 2194 O O . GLU A 1 279 ? 4.529 -6.397 27.549 1.00 64.81 279 GLU A O 1
ATOM 2199 N N . ARG A 1 280 ? 5.419 -5.853 29.541 1.00 64.88 280 ARG A N 1
ATOM 2200 C CA . ARG A 1 280 ? 6.097 -7.132 29.792 1.00 64.88 280 ARG A CA 1
ATOM 2201 C C . ARG A 1 280 ? 5.078 -8.191 30.216 1.00 64.88 280 ARG A C 1
ATOM 2203 O O . ARG A 1 280 ? 4.765 -8.309 31.397 1.00 64.88 280 ARG A O 1
ATOM 2210 N N . ASN A 1 281 ? 4.598 -8.989 29.267 1.00 66.06 281 ASN A N 1
ATOM 2211 C CA . ASN A 1 281 ? 3.547 -9.967 29.547 1.00 66.06 281 ASN A CA 1
ATOM 2212 C C . ASN A 1 281 ? 3.896 -10.984 30.649 1.00 66.06 281 ASN A C 1
ATOM 2214 O O . ASN A 1 281 ? 4.989 -11.565 30.699 1.00 66.06 281 ASN A O 1
ATOM 2218 N N . GLU A 1 282 ? 2.883 -11.298 31.456 1.00 78.06 282 GLU A N 1
ATOM 2219 C CA . GLU A 1 282 ? 2.805 -12.553 32.196 1.00 78.06 282 GLU A CA 1
ATOM 2220 C C . GLU A 1 282 ? 2.790 -13.764 31.246 1.00 78.06 282 GLU A C 1
ATOM 2222 O O . GLU A 1 282 ? 2.620 -13.653 30.027 1.00 78.06 282 GLU A O 1
ATOM 2227 N N . CYS A 1 283 ? 2.989 -14.961 31.797 1.00 87.75 283 CYS A N 1
ATOM 2228 C CA . CYS A 1 283 ? 3.048 -16.163 30.976 1.00 87.75 283 CYS A CA 1
ATOM 2229 C C . CYS A 1 283 ? 1.734 -16.414 30.219 1.00 87.75 283 CYS A C 1
ATOM 2231 O O . CYS A 1 283 ? 0.711 -16.731 30.824 1.00 87.75 283 CYS A O 1
ATOM 2233 N N . THR A 1 284 ? 1.787 -16.380 28.888 1.00 90.94 284 THR A N 1
ATOM 2234 C CA . THR A 1 284 ? 0.607 -16.557 28.037 1.00 90.94 284 THR A CA 1
ATOM 2235 C C . THR A 1 284 ? 0.607 -17.939 27.391 1.00 90.94 284 THR A C 1
ATOM 2237 O O . THR A 1 284 ? 1.561 -18.328 26.713 1.00 90.94 284 THR A O 1
ATOM 2240 N N . ASN A 1 285 ? -0.466 -18.709 27.585 1.00 92.75 285 ASN A N 1
ATOM 2241 C CA . ASN A 1 285 ? -0.641 -20.007 26.932 1.00 92.75 285 ASN A CA 1
ATOM 2242 C C . ASN A 1 285 ? -1.053 -19.839 25.464 1.00 92.75 285 ASN A C 1
ATOM 2244 O O . ASN A 1 285 ? -1.952 -19.065 25.147 1.00 92.75 285 ASN A O 1
ATOM 2248 N N . LEU A 1 286 ? -0.441 -20.624 24.574 1.00 90.81 286 LEU A N 1
ATOM 2249 C CA . LEU A 1 286 ? -0.913 -20.755 23.198 1.00 90.81 286 LEU A CA 1
ATOM 2250 C C . LEU A 1 286 ? -2.243 -21.518 23.183 1.00 90.81 286 LEU A C 1
ATOM 2252 O O . LEU A 1 286 ? -2.488 -22.390 24.023 1.00 90.81 286 LEU A O 1
ATOM 2256 N N . ARG A 1 287 ? -3.089 -21.213 22.193 1.00 89.50 287 ARG A N 1
ATOM 2257 C CA . ARG A 1 287 ? -4.403 -21.847 22.015 1.00 89.50 287 ARG A CA 1
ATOM 2258 C C . ARG A 1 287 ? -4.261 -23.377 21.973 1.00 89.50 287 ARG A C 1
ATOM 2260 O O . ARG A 1 287 ? -3.321 -23.909 21.382 1.00 89.50 287 ARG A O 1
ATOM 2267 N N . SER A 1 288 ? -5.163 -24.100 22.636 1.00 85.88 288 SER A N 1
ATOM 2268 C CA . SER A 1 288 ? -5.013 -25.542 22.909 1.00 85.88 288 SER A CA 1
ATOM 2269 C C . SER A 1 288 ? -4.872 -26.402 21.642 1.00 85.88 288 SER A C 1
ATOM 2271 O O . SER A 1 288 ? -4.094 -27.364 21.625 1.00 85.88 288 SER A O 1
ATOM 2273 N N . ASP A 1 289 ? -5.550 -26.002 20.564 1.00 86.31 289 ASP A N 1
ATOM 2274 C CA . ASP A 1 289 ? -5.501 -26.592 19.224 1.00 86.31 289 ASP A CA 1
ATOM 2275 C C . ASP A 1 289 ? -4.184 -26.328 18.472 1.00 86.31 289 ASP A C 1
ATOM 2277 O O . ASP A 1 289 ? -3.898 -27.012 17.483 1.00 86.31 289 ASP A O 1
ATOM 2281 N N . TYR A 1 290 ? -3.352 -25.383 18.916 1.00 89.25 290 TYR A N 1
ATOM 2282 C CA . TYR A 1 290 ? -2.008 -25.171 18.385 1.00 89.25 290 TYR A CA 1
ATOM 2283 C C . TYR A 1 290 ? -1.070 -26.253 18.942 1.00 89.25 290 TYR A C 1
ATOM 2285 O O . TYR A 1 290 ? -0.451 -26.132 19.999 1.00 89.25 290 TYR A O 1
ATOM 2293 N N . ASN A 1 291 ? -1.061 -27.403 18.268 1.00 87.75 291 ASN A N 1
ATOM 2294 C CA . ASN A 1 291 ? -0.377 -28.632 18.679 1.00 87.75 291 ASN A CA 1
ATOM 2295 C C . ASN A 1 291 ? 0.615 -29.169 17.633 1.00 87.75 291 ASN A C 1
ATOM 2297 O O . ASN A 1 291 ? 1.093 -30.294 17.763 1.00 87.75 291 ASN A O 1
ATOM 2301 N N . TRP A 1 292 ? 0.900 -28.391 16.591 1.00 90.62 292 TRP A N 1
ATOM 2302 C CA . TRP A 1 292 ? 1.868 -28.744 15.553 1.00 90.62 292 TRP A CA 1
ATOM 2303 C C . TRP A 1 292 ? 3.251 -28.169 15.895 1.00 90.62 292 TRP A C 1
ATOM 2305 O O . TRP A 1 292 ? 3.326 -27.195 16.646 1.00 90.62 292 TRP A O 1
ATOM 2315 N N . PRO A 1 293 ? 4.346 -28.744 15.365 1.00 91.69 293 PRO A N 1
ATOM 2316 C CA . PRO A 1 293 ? 5.657 -28.119 15.455 1.00 91.69 293 PRO A CA 1
ATOM 2317 C C . PRO A 1 293 ? 5.610 -26.738 14.798 1.00 91.69 293 PRO A C 1
ATOM 2319 O O . PRO A 1 293 ? 5.254 -26.625 13.626 1.00 91.69 293 PRO A O 1
ATOM 2322 N N . THR A 1 294 ? 5.974 -25.702 15.549 1.00 92.44 294 THR A N 1
ATOM 2323 C CA . THR A 1 294 ? 6.195 -24.365 15.007 1.00 92.44 294 THR A CA 1
ATOM 2324 C C . THR A 1 294 ? 7.378 -24.434 14.052 1.00 92.44 294 THR A C 1
ATOM 2326 O O . THR A 1 294 ? 8.452 -24.913 14.432 1.00 92.44 294 THR A O 1
ATOM 2329 N N . THR A 1 295 ? 7.140 -23.993 12.820 1.00 92.88 295 THR A N 1
ATOM 2330 C CA . THR A 1 295 ? 8.107 -23.927 11.723 1.00 92.88 295 THR A CA 1
ATOM 2331 C C . THR A 1 295 ? 8.823 -22.583 11.675 1.00 92.88 295 THR A C 1
ATOM 2333 O O . THR A 1 295 ? 9.989 -22.515 11.292 1.00 92.88 295 THR A O 1
ATOM 2336 N N . GLU A 1 296 ? 8.135 -21.521 12.086 1.00 93.19 296 GLU A N 1
ATOM 2337 C CA . GLU A 1 296 ? 8.617 -20.147 12.006 1.00 93.19 296 GLU A CA 1
ATOM 2338 C C . GLU A 1 296 ? 7.978 -19.302 13.115 1.00 93.19 296 GLU A C 1
ATOM 2340 O O . GLU A 1 296 ? 6.820 -19.528 13.484 1.00 93.19 296 GLU A O 1
ATOM 2345 N N . ILE A 1 297 ? 8.739 -18.358 13.664 1.00 92.44 297 ILE A N 1
ATOM 2346 C CA . ILE A 1 297 ? 8.249 -17.318 14.570 1.00 92.44 297 ILE A CA 1
ATOM 2347 C C . ILE A 1 297 ? 8.717 -15.965 14.035 1.00 92.44 297 ILE A C 1
ATOM 2349 O O . ILE A 1 297 ? 9.897 -15.828 13.715 1.00 92.44 297 ILE A O 1
ATOM 2353 N N . HIS A 1 298 ? 7.826 -14.978 13.943 1.00 92.12 298 HIS A N 1
ATOM 2354 C CA . HIS A 1 298 ? 8.197 -13.579 13.685 1.00 92.12 298 HIS A CA 1
ATOM 2355 C C . HIS A 1 298 ? 8.025 -12.789 14.973 1.00 92.12 298 HIS A C 1
ATOM 2357 O O . HIS A 1 298 ? 6.969 -12.877 15.598 1.00 92.12 298 HIS A O 1
ATOM 2363 N N . PHE A 1 299 ? 9.036 -12.023 15.366 1.00 90.06 299 PHE A N 1
ATOM 2364 C CA . PHE A 1 299 ? 8.942 -11.100 16.491 1.00 90.06 299 PHE A CA 1
ATOM 2365 C C . PHE A 1 299 ? 9.417 -9.717 16.056 1.00 90.06 299 PHE A C 1
ATOM 2367 O O . PHE A 1 299 ? 10.582 -9.560 15.701 1.00 90.06 299 PHE A O 1
ATOM 2374 N N . ASN A 1 300 ? 8.526 -8.728 16.093 1.00 85.81 300 ASN A N 1
ATOM 2375 C CA . ASN A 1 300 ? 8.854 -7.349 15.740 1.00 85.81 300 ASN A CA 1
ATOM 2376 C C . ASN A 1 300 ? 8.535 -6.444 16.940 1.00 85.81 300 ASN A C 1
ATOM 2378 O O . ASN A 1 300 ? 7.353 -6.323 17.288 1.00 85.81 300 ASN A O 1
ATOM 2382 N N . PRO A 1 301 ? 9.534 -5.822 17.589 1.00 79.62 301 PRO A N 1
ATOM 2383 C CA . PRO A 1 301 ? 9.290 -4.739 18.530 1.00 79.62 301 PRO A CA 1
ATOM 2384 C C . PRO A 1 301 ? 8.803 -3.504 17.755 1.00 79.62 301 PRO A C 1
ATOM 2386 O O . PRO A 1 301 ? 9.425 -3.076 16.786 1.00 79.62 301 PRO A O 1
ATOM 2389 N N . GLU A 1 302 ? 7.675 -2.929 18.164 1.00 68.38 302 GLU A N 1
ATOM 2390 C CA . GLU A 1 302 ? 7.158 -1.680 17.596 1.00 68.38 302 GLU A CA 1
ATOM 2391 C C . GLU A 1 302 ? 7.639 -0.520 18.479 1.00 68.38 302 GLU A C 1
ATOM 2393 O O . GLU A 1 302 ? 7.035 -0.165 19.491 1.00 68.38 302 GLU A O 1
ATOM 2398 N N . THR A 1 303 ? 8.794 0.042 18.116 1.00 58.91 303 THR A N 1
ATOM 2399 C CA . THR A 1 303 ? 9.514 1.058 18.897 1.00 58.91 303 THR A CA 1
ATOM 2400 C C . THR A 1 303 ? 8.851 2.436 18.796 1.00 58.91 303 THR A C 1
ATOM 2402 O O . THR A 1 303 ? 9.225 3.299 18.002 1.00 58.91 303 THR A O 1
ATOM 2405 N N . GLY A 1 304 ? 7.829 2.647 19.630 1.00 50.84 304 GLY A N 1
ATOM 2406 C CA . GLY A 1 304 ? 7.067 3.894 19.705 1.00 50.84 304 GLY A CA 1
ATOM 2407 C C . GLY A 1 304 ? 6.545 4.210 21.107 1.00 50.84 304 GLY A C 1
ATOM 2408 O O . GLY A 1 304 ? 5.345 4.117 21.346 1.00 50.84 304 GLY A O 1
ATOM 2409 N N . GLY A 1 305 ? 7.434 4.628 22.016 1.00 54.06 305 GLY A N 1
ATOM 2410 C CA . GLY A 1 305 ? 7.061 5.246 23.302 1.00 54.06 305 GLY A CA 1
ATOM 2411 C C . GLY A 1 305 ? 6.911 4.313 24.513 1.00 54.06 305 GLY A C 1
ATOM 2412 O O . GLY A 1 305 ? 6.497 4.780 25.570 1.00 54.06 305 GLY A O 1
ATOM 2413 N N . TRP A 1 306 ? 7.270 3.033 24.393 1.00 57.72 306 TRP A N 1
ATOM 2414 C CA . TRP A 1 306 ? 7.186 2.029 25.465 1.00 57.72 306 TRP A CA 1
ATOM 2415 C C . TRP A 1 306 ? 8.548 1.352 25.699 1.00 57.72 306 TRP A C 1
ATOM 2417 O O . TRP A 1 306 ? 9.361 1.328 24.778 1.00 57.72 306 TRP A O 1
ATOM 2427 N N . PRO A 1 307 ? 8.837 0.806 26.899 1.00 56.84 307 PRO A N 1
ATOM 2428 C CA . PRO A 1 307 ? 10.119 0.158 27.180 1.00 56.84 307 PRO A CA 1
ATOM 2429 C C . PRO A 1 307 ? 10.328 -1.091 26.308 1.00 56.84 307 PRO A C 1
ATOM 2431 O O . PRO A 1 307 ? 9.559 -2.050 26.395 1.00 56.84 307 PRO A O 1
ATOM 2434 N N . ASP A 1 308 ? 11.395 -1.076 25.507 1.00 63.78 308 ASP A N 1
ATOM 2435 C CA . ASP A 1 308 ? 11.617 -2.014 24.403 1.00 63.78 308 ASP A CA 1
ATOM 2436 C C . ASP A 1 308 ? 11.551 -3.494 24.811 1.00 63.78 308 ASP A C 1
ATOM 2438 O O . ASP A 1 308 ? 12.281 -3.979 25.687 1.00 63.78 308 ASP A O 1
ATOM 2442 N N . ALA A 1 309 ? 10.720 -4.253 24.100 1.00 69.56 309 ALA A N 1
ATOM 2443 C CA . ALA A 1 309 ? 10.697 -5.703 24.189 1.00 69.56 309 ALA A CA 1
ATOM 2444 C C . ALA A 1 309 ? 11.856 -6.296 23.366 1.00 69.56 309 ALA A C 1
ATOM 2446 O O . ALA A 1 309 ? 11.732 -6.528 22.167 1.00 69.56 309 ALA A O 1
ATOM 2447 N N . LYS A 1 310 ? 12.994 -6.559 24.015 1.00 75.62 310 LYS A N 1
ATOM 2448 C CA . LYS A 1 310 ? 14.225 -7.065 23.369 1.00 75.62 310 LYS A CA 1
ATOM 2449 C C . LYS A 1 310 ? 14.127 -8.491 22.811 1.00 75.62 310 LYS A C 1
ATOM 2451 O O . LYS A 1 310 ? 15.015 -8.930 22.083 1.00 75.62 310 LYS A O 1
ATOM 2456 N N . GLY A 1 311 ? 13.094 -9.248 23.174 1.00 86.94 311 GLY A N 1
ATOM 2457 C CA . GLY A 1 311 ? 12.903 -10.610 22.690 1.00 86.94 311 GLY A CA 1
ATOM 2458 C C . GLY A 1 311 ? 11.722 -11.329 23.329 1.00 86.94 311 GLY A C 1
ATOM 2459 O O . GLY A 1 311 ? 10.880 -10.741 24.006 1.00 86.94 311 GLY A O 1
ATOM 2460 N N . TYR A 1 312 ? 11.691 -12.645 23.166 1.00 90.94 312 TYR A N 1
ATOM 2461 C CA . TYR A 1 312 ? 10.701 -13.515 23.785 1.00 90.94 312 TYR A CA 1
ATOM 2462 C C . TYR A 1 312 ? 11.317 -14.843 24.237 1.00 90.94 312 TYR A C 1
ATOM 2464 O O . TYR A 1 312 ? 12.377 -15.276 23.788 1.00 90.94 312 TYR A O 1
ATOM 2472 N N . THR A 1 313 ? 10.609 -15.532 25.126 1.00 92.38 313 THR A N 1
ATOM 2473 C CA . THR A 1 313 ? 10.897 -16.901 25.550 1.00 92.38 313 THR A CA 1
ATOM 2474 C C . THR A 1 313 ? 9.680 -17.782 25.294 1.00 92.38 313 THR A C 1
ATOM 2476 O O . THR A 1 313 ? 8.620 -17.573 25.881 1.00 92.38 313 THR A O 1
ATOM 2479 N N . ALA A 1 314 ? 9.816 -18.786 24.432 1.00 92.88 314 ALA A N 1
ATOM 2480 C CA . ALA A 1 314 ? 8.780 -19.777 24.151 1.00 92.88 314 ALA A CA 1
ATOM 2481 C C . ALA A 1 314 ? 9.049 -21.093 24.899 1.00 92.88 314 ALA A C 1
ATOM 2483 O O . ALA A 1 314 ? 10.189 -21.543 25.012 1.00 92.88 314 ALA A O 1
ATOM 2484 N N . TYR A 1 315 ? 7.995 -21.738 25.399 1.00 94.62 315 TYR A N 1
ATOM 2485 C CA . TYR A 1 315 ? 8.081 -22.906 26.278 1.00 94.62 315 TYR A CA 1
ATOM 2486 C C . TYR A 1 315 ? 7.336 -24.112 25.712 1.00 94.62 315 TYR A C 1
ATOM 2488 O O . TYR A 1 315 ? 6.269 -24.000 25.109 1.00 94.62 315 TYR A O 1
ATOM 2496 N N . SER A 1 316 ? 7.902 -25.295 25.939 1.00 93.00 316 SER A N 1
ATOM 2497 C CA . SER A 1 316 ? 7.355 -26.583 25.479 1.00 93.00 316 SER A CA 1
ATOM 2498 C C . SER A 1 316 ? 6.114 -27.075 26.241 1.00 93.00 316 SER A C 1
ATOM 2500 O O . SER A 1 316 ? 5.398 -27.935 25.729 1.00 93.00 316 SER A O 1
ATOM 2502 N N . LYS A 1 317 ? 5.829 -26.547 27.440 1.00 93.31 317 LYS A N 1
ATOM 2503 C CA . LYS A 1 317 ? 4.599 -26.820 28.208 1.00 93.31 317 LYS A CA 1
ATOM 2504 C C . LYS A 1 317 ? 3.849 -25.519 28.496 1.00 93.31 317 LYS A C 1
ATOM 2506 O O . LYS A 1 317 ? 4.411 -24.437 28.367 1.00 93.31 317 LYS A O 1
ATOM 2511 N N . THR A 1 318 ? 2.584 -25.642 28.887 1.00 92.25 318 THR A N 1
ATOM 2512 C CA . THR A 1 318 ? 1.770 -24.522 29.377 1.00 92.25 318 THR A CA 1
ATOM 2513 C C . THR A 1 318 ? 2.352 -23.923 30.664 1.00 92.25 318 THR A C 1
ATOM 2515 O O . THR A 1 318 ? 3.159 -24.551 31.358 1.00 92.25 318 THR A O 1
ATOM 2518 N N . ASN A 1 319 ? 1.927 -22.701 30.988 1.00 92.06 319 ASN A N 1
ATOM 2519 C CA . ASN A 1 319 ? 2.316 -21.940 32.179 1.00 92.06 319 ASN A CA 1
ATOM 2520 C C . ASN A 1 319 ? 3.842 -21.729 32.297 1.00 92.06 319 ASN A C 1
ATOM 2522 O O . ASN A 1 319 ? 4.378 -21.665 33.400 1.00 92.06 319 ASN A O 1
ATOM 2526 N N . CYS A 1 320 ? 4.533 -21.637 31.154 1.00 91.06 320 CYS A N 1
ATOM 2527 C CA . CYS A 1 320 ? 5.957 -21.320 31.015 1.00 91.06 320 CYS A CA 1
ATOM 2528 C C . CYS A 1 320 ? 6.873 -22.327 31.711 1.00 91.06 320 CYS A C 1
ATOM 2530 O O . CYS A 1 320 ? 7.851 -21.981 32.371 1.00 91.06 320 CYS A O 1
ATOM 2532 N N . LYS A 1 321 ? 6.537 -23.612 31.544 1.00 91.06 321 LYS A N 1
ATOM 2533 C CA . LYS A 1 321 ? 7.266 -24.748 32.119 1.00 91.06 321 LYS A CA 1
ATOM 2534 C C . LYS A 1 321 ? 7.951 -25.591 31.040 1.00 91.06 321 LYS A C 1
ATOM 2536 O O . LYS A 1 321 ? 7.572 -25.599 29.869 1.00 91.06 321 LYS A O 1
ATOM 2541 N N . GLY A 1 322 ? 8.933 -26.384 31.466 1.00 93.19 322 GLY A N 1
ATOM 2542 C CA . GLY A 1 322 ? 9.689 -27.284 30.592 1.00 93.19 322 GLY A CA 1
ATOM 2543 C C . GLY A 1 322 ? 10.814 -26.577 29.834 1.00 93.19 322 GLY A C 1
ATOM 2544 O O . GLY A 1 322 ? 11.301 -25.537 30.262 1.00 93.19 322 GLY A O 1
ATOM 2545 N N . LYS A 1 323 ? 11.244 -27.159 28.706 1.00 92.50 323 LYS A N 1
ATOM 2546 C CA . LYS A 1 323 ? 12.298 -26.576 27.864 1.00 92.50 323 LYS A CA 1
ATOM 2547 C C . LYS A 1 323 ? 11.845 -25.215 27.336 1.00 92.50 323 LYS A C 1
ATOM 2549 O O . LYS A 1 323 ? 10.789 -25.150 26.695 1.00 92.50 323 LYS A O 1
ATOM 2554 N N . ALA A 1 324 ? 12.654 -24.196 27.610 1.00 91.94 324 ALA A N 1
ATOM 2555 C CA . ALA A 1 324 ? 12.541 -22.844 27.088 1.00 91.94 324 ALA A CA 1
ATOM 2556 C C . ALA A 1 324 ? 13.340 -22.690 25.782 1.00 91.94 324 ALA A C 1
ATOM 2558 O O . ALA A 1 324 ? 14.265 -23.459 25.499 1.00 91.94 324 ALA A O 1
ATOM 2559 N N . TYR A 1 325 ? 12.979 -21.691 24.989 1.00 92.25 325 TYR A N 1
ATOM 2560 C CA . TYR A 1 325 ? 13.688 -21.245 23.800 1.00 92.25 325 TYR A CA 1
ATOM 2561 C C . TYR A 1 325 ? 13.631 -19.722 23.753 1.00 92.25 325 TYR A C 1
ATOM 2563 O O . TYR A 1 325 ? 12.539 -19.161 23.804 1.00 92.25 325 TYR A O 1
ATOM 2571 N N . TYR A 1 326 ? 14.792 -19.084 23.669 1.00 91.81 326 TYR A N 1
ATOM 2572 C CA . TYR A 1 326 ? 14.928 -17.633 23.615 1.00 91.81 326 TYR A CA 1
ATOM 2573 C C . TYR A 1 326 ? 15.024 -17.185 22.160 1.00 91.81 326 TYR A C 1
ATOM 2575 O O . TYR A 1 326 ? 15.761 -17.795 21.383 1.00 91.81 326 TYR A O 1
ATOM 2583 N N . GLY A 1 327 ? 14.284 -16.137 21.818 1.00 88.88 327 GLY A N 1
ATOM 2584 C CA . GLY A 1 327 ? 14.303 -15.493 20.514 1.00 88.88 327 GLY A CA 1
ATOM 2585 C C . GLY A 1 327 ? 14.413 -13.977 20.654 1.00 88.88 327 GLY A C 1
ATOM 2586 O O . GLY A 1 327 ? 13.988 -13.409 21.658 1.00 88.88 327 GLY A O 1
ATOM 2587 N N . VAL A 1 328 ? 14.988 -13.340 19.640 1.00 87.75 328 VAL A N 1
ATOM 2588 C CA . VAL A 1 328 ? 15.169 -11.884 19.515 1.00 87.75 328 VAL A CA 1
ATOM 2589 C C . VAL A 1 328 ? 14.322 -11.344 18.354 1.00 87.75 328 VAL A C 1
ATOM 2591 O O . VAL A 1 328 ? 13.488 -12.069 17.811 1.00 87.75 328 VAL A O 1
ATOM 2594 N N . GLU A 1 329 ? 14.499 -10.079 17.987 1.00 86.88 329 GLU A N 1
ATOM 2595 C CA . GLU A 1 329 ? 13.865 -9.467 16.814 1.00 86.88 329 GLU A CA 1
ATOM 2596 C C . GLU A 1 329 ? 14.100 -10.255 15.506 1.00 86.88 329 GLU A C 1
ATOM 2598 O O . GLU A 1 329 ? 15.151 -10.867 15.295 1.00 86.88 329 GLU A O 1
ATOM 2603 N N . GLY A 1 330 ? 13.099 -10.229 14.624 1.00 85.62 330 GLY A N 1
ATOM 2604 C CA . GLY A 1 330 ? 13.127 -10.807 13.285 1.00 85.62 330 GLY A CA 1
ATOM 2605 C C . GLY A 1 330 ? 12.488 -12.194 13.165 1.00 85.62 330 GLY A C 1
ATOM 2606 O O . GLY A 1 330 ? 11.741 -12.665 14.030 1.00 85.62 330 GLY A O 1
ATOM 2607 N N . ASN A 1 331 ? 12.778 -12.852 12.040 1.00 90.25 331 ASN A N 1
ATOM 2608 C CA . ASN A 1 331 ? 12.171 -14.126 11.653 1.00 90.25 331 ASN A CA 1
ATOM 2609 C C . ASN A 1 331 ? 13.072 -15.301 12.044 1.00 90.25 331 ASN A C 1
ATOM 2611 O O . ASN A 1 331 ? 14.227 -15.385 11.627 1.00 90.25 331 ASN A O 1
ATOM 2615 N N . GLN A 1 332 ? 12.529 -16.244 12.812 1.00 89.19 332 GLN A N 1
ATOM 2616 C CA . GLN A 1 332 ? 13.262 -17.386 13.348 1.00 89.19 332 GLN A CA 1
ATOM 2617 C C . GLN A 1 332 ? 12.644 -18.703 12.890 1.00 89.19 332 GLN A C 1
ATOM 2619 O O . GLN A 1 332 ? 11.496 -19.020 13.203 1.00 89.19 332 GLN A O 1
ATOM 2624 N N . PHE A 1 333 ? 13.440 -19.513 12.199 1.00 90.00 333 PHE A N 1
ATOM 2625 C CA . PHE A 1 333 ? 13.025 -20.805 11.660 1.00 90.00 333 PHE A CA 1
ATOM 2626 C C . PHE A 1 333 ? 13.428 -21.934 12.606 1.00 90.00 333 PHE A C 1
ATOM 2628 O O . PHE A 1 333 ? 14.588 -22.066 12.996 1.00 90.00 333 PHE A O 1
ATOM 2635 N N . MET A 1 334 ? 12.472 -22.779 12.983 1.00 85.75 334 MET A N 1
ATOM 2636 C CA . MET A 1 334 ? 12.703 -23.880 13.919 1.00 85.75 334 MET A CA 1
ATOM 2637 C C . MET A 1 334 ? 11.761 -25.051 13.641 1.00 85.75 334 MET A C 1
ATOM 2639 O O . MET A 1 334 ? 10.920 -24.988 12.758 1.00 85.75 334 MET A O 1
ATOM 2643 N N . LYS A 1 335 ? 11.923 -26.167 14.355 1.00 87.62 335 LYS A N 1
ATOM 2644 C CA . LYS A 1 335 ? 11.012 -27.324 14.279 1.00 87.62 335 LYS A CA 1
ATOM 2645 C C . LYS A 1 335 ? 10.720 -27.824 15.691 1.00 87.62 335 LYS A C 1
ATOM 2647 O O . LYS A 1 335 ? 11.184 -28.886 16.098 1.00 87.62 335 LYS A O 1
ATOM 2652 N N . LYS A 1 336 ? 10.029 -26.997 16.479 1.00 90.06 336 LYS A N 1
ATOM 2653 C CA . LYS A 1 336 ? 9.766 -27.230 17.911 1.00 90.06 336 LYS A CA 1
ATOM 2654 C C . LYS A 1 336 ? 8.302 -26.953 18.237 1.00 90.06 336 LYS A C 1
ATOM 2656 O O . LYS A 1 336 ? 7.727 -25.995 17.740 1.00 90.06 336 LYS A O 1
ATOM 2661 N N . THR A 1 337 ? 7.699 -27.776 19.088 1.00 91.19 337 THR A N 1
ATOM 2662 C CA . THR A 1 337 ? 6.330 -27.547 19.573 1.00 91.19 337 THR A CA 1
ATOM 2663 C C . THR A 1 337 ? 6.370 -26.684 20.829 1.00 91.19 337 THR A C 1
ATOM 2665 O O . THR A 1 337 ? 7.025 -27.049 21.807 1.00 91.19 337 THR A O 1
ATOM 2668 N N . PHE A 1 338 ? 5.637 -25.573 20.814 1.00 93.94 338 PHE A N 1
ATOM 2669 C CA . PHE A 1 338 ? 5.464 -24.687 21.964 1.00 93.94 338 PHE A CA 1
ATOM 2670 C C . PHE A 1 338 ? 4.024 -24.724 22.474 1.00 93.94 338 PHE A C 1
ATOM 2672 O O . PHE A 1 338 ? 3.103 -25.112 21.752 1.00 93.94 338 PHE A O 1
ATOM 2679 N N . LYS A 1 339 ? 3.840 -24.339 23.738 1.00 94.00 339 LYS A N 1
ATOM 2680 C CA . LYS A 1 339 ? 2.548 -24.318 24.438 1.00 94.00 339 LYS A CA 1
ATOM 2681 C C . LYS A 1 339 ? 2.308 -23.069 25.281 1.00 94.00 339 LYS A C 1
ATOM 2683 O O . LYS A 1 339 ? 1.156 -22.786 25.592 1.00 94.00 339 LYS A O 1
ATOM 2688 N N . SER A 1 340 ? 3.340 -22.294 25.588 1.00 93.56 340 SER A N 1
ATOM 2689 C CA . SER A 1 340 ? 3.200 -20.937 26.120 1.00 93.56 340 SER A CA 1
ATOM 2690 C C . SER A 1 340 ? 4.399 -20.084 25.721 1.00 93.56 340 SER A C 1
ATOM 2692 O O . SER A 1 340 ? 5.415 -20.608 25.257 1.00 93.56 340 SER A O 1
ATOM 2694 N N . TYR A 1 341 ? 4.299 -18.778 25.925 1.00 92.75 341 TYR A N 1
ATOM 2695 C CA . TYR A 1 341 ? 5.387 -17.832 25.720 1.00 92.75 341 TYR A CA 1
ATOM 2696 C C . TYR A 1 341 ? 5.359 -16.726 26.779 1.00 92.75 341 TYR A C 1
ATOM 2698 O O . TYR A 1 341 ? 4.361 -16.526 27.475 1.00 92.75 341 TYR A O 1
ATOM 2706 N N . LYS A 1 342 ? 6.480 -16.021 26.896 1.00 91.69 342 LYS A N 1
ATOM 2707 C CA . LYS A 1 342 ? 6.645 -14.800 27.677 1.00 91.69 342 LYS A CA 1
ATOM 2708 C C . LYS A 1 342 ? 7.477 -13.817 26.856 1.00 91.69 342 LYS A C 1
ATOM 2710 O O . LYS A 1 342 ? 8.443 -14.242 26.231 1.00 91.69 342 LYS A O 1
ATOM 2715 N N . VAL A 1 343 ? 7.131 -12.536 26.855 1.00 88.62 343 VAL A N 1
ATOM 2716 C CA . VAL A 1 343 ? 7.948 -11.490 26.217 1.00 88.62 343 VAL A CA 1
ATOM 2717 C C . VAL A 1 343 ? 8.957 -10.950 27.234 1.00 88.62 343 VAL A C 1
ATOM 2719 O O . VAL A 1 343 ? 8.662 -10.865 28.428 1.00 88.62 343 VAL A O 1
ATOM 2722 N N . THR A 1 344 ? 10.175 -10.663 26.783 1.00 79.38 344 THR A N 1
ATOM 2723 C CA . THR A 1 344 ? 11.328 -10.284 27.615 1.00 79.38 344 THR A CA 1
ATOM 2724 C C . THR A 1 344 ? 11.935 -8.975 27.114 1.00 79.38 344 THR A C 1
ATOM 2726 O O . THR A 1 344 ? 12.032 -8.774 25.907 1.00 79.38 344 THR A O 1
ATOM 2729 N N . GLY A 1 345 ? 12.376 -8.107 28.028 1.00 68.75 345 GLY A N 1
ATOM 2730 C CA . GLY A 1 345 ? 13.087 -6.853 27.731 1.00 68.75 345 GLY A CA 1
ATOM 2731 C C . GLY A 1 345 ? 14.284 -6.648 28.648 1.00 68.75 345 GLY A C 1
ATOM 2732 O O . GLY A 1 345 ? 14.393 -7.430 29.616 1.00 68.75 345 GLY A O 1
#

Radius of gyration: 32.55 Å; chains: 1; bounding box: 75×100×84 Å

Sequence (345 aa):
MSSSVIIHYTAVMGIQRRTLTFNAAHNSTSELAGLIWVGRLLFLEYALTVYSYATLAYEWPCRDHYPSQPDRLDAIRKKYLIRGCYTPFGEIIELKAFAKSIVKREGIPGNLSWDPDGQSFTIGHDKKFKPSEFCATHLKAIELVQERVDEMMLGLKVDINIDEILGSGSGRKLAEGDDEAGSDNEDEDEDEDEEEDDGDDDEDNYKRPLNASKEARGLVNLNFNHRPSKVNTHTQQLIMKVSSILAAAAMASVAQAWTLDFFASKGTRTKKVFANGHERNECTNLRSDYNWPTTEIHFNPETGGWPDAKGYTAYSKTNCKGKAYYGVEGNQFMKKTFKSYKVTG

pLDDT: mean 70.82, std 23.98, range [22.66, 95.44]

Secondary structure (DSSP, 8-state):
----HHHHHHHHHTB-TTT-PBPPHHHHHHHHHHHHHHHHHHHHHHHS-SS-BTTSSSPBPPGGGSS-HHHHHHHHIIIIISTT-SSHHHHHHHHHHHHHHHHHHH-SPP-EEE-TTSS-EEETTTEEE-HHHHHHHHHHHHHHHHHHHHHHTTT------HHHHHHTT-------------------------------------PPP--S--S-----------PPP---HHHHHHHHHHHHHHHHHHTTS---SEEEEEEEEETTEEEEEEEEESS-PPPEEPPTT--SPEEEEEEEE--SSS----EEEEESSGGG-SSEEEE-SEEEEEEE--SEEEEE-

Organism: Fusarium redolens (NCBI:txid48865)

Foldseek 3Di:
DPDDPVLVVLVVVQADPPPRDGDQLVVSLVVLVVVLVVVVVVLLCQQAPCQWDPVDPDIRHHNVPDPDSVVSSVVSCVQQVDAPHPDPNNVSVVSSVVSVVVCVLVDDPFPWAADPVNQWIDTDDDDIDGVVVVVVVVVVVVVVVVVVVCVVCVVPDDPDPPVVVVVPPPPDDDDDDDDDDDDDYDDYDDDDDDDDDDDDDDPDDDDDDPDDPDPDDDDDDDDPPDDDPDDDPVVVVVVVVVVVVCSVVVVVPPQWQKKKKWWADDVPDIDIDIDTHQDFDQKFWDDPVQFAFGFKMAMAGRPDDGDHQQWKKFAQEGRRDDDIDTGGHGMDGDGGRTTIMTTHD